Protein AF-0000000077934240 (afdb_homodimer)

Foldseek 3Di:
DAACPPHVVLVVLLVLLVVLVVLLVVLQVVLVVCVVVPNNVSSVVSNVVSVVSVVSNVVSVVCCLVNVFPDSQQRWHDVDPLRVLVSLLRNLCCLLPPNLCVVLVVCVVVPNNVSSVVSNVSSVVSVVSNVVSVVVSCVVVVD/DAACPPHVVLVVLLVLLVVLVVLLVVLQVVLVVCVVVPNNVSSVVSNVVSVVSVVSNVVSVVCCLVNVFPDSQQRWHDVDPLRVLVSLLRNLCCLLPPNLCVVLVVCVVVPNNVSSVVSNVSSVVSVVSNVVSVVVSCVVVVD

Solvent-accessible surface area (backbone atoms only — not comparable to full-atom values): 13784 Å² total; per-residue (Å²): 107,74,71,31,64,93,43,71,52,43,51,45,38,42,50,47,28,52,50,25,20,40,47,23,52,49,28,44,49,49,16,52,51,25,49,75,72,72,33,61,68,60,16,51,51,28,44,53,50,21,52,52,25,48,54,52,25,49,51,31,51,48,50,33,47,52,15,63,39,50,37,81,87,61,66,31,52,52,81,45,72,67,34,40,38,51,32,49,26,51,45,24,43,47,35,32,70,44,51,23,48,50,44,17,51,49,14,48,75,73,67,35,58,70,57,15,51,49,27,46,52,48,17,55,53,26,44,53,51,21,51,53,38,48,53,51,45,34,52,77,69,69,95,108,74,71,32,64,92,43,70,52,44,53,45,38,42,52,47,28,51,51,25,21,41,48,23,53,50,28,44,49,50,17,53,51,24,49,76,71,71,32,60,70,61,16,51,51,27,44,54,51,21,53,53,27,48,55,52,25,48,50,31,52,49,50,33,46,51,15,62,38,50,38,81,88,62,65,32,52,51,80,46,71,67,35,41,38,51,33,49,27,52,46,24,44,45,36,31,72,45,51,23,51,49,45,16,52,49,15,47,76,72,68,34,56,70,57,16,52,50,27,48,52,48,18,54,54,27,44,52,49,21,52,54,38,47,52,52,45,33,51,75,68,70,95

Nearest PDB structures (foldseek):
  7o91-assembly1_A  TM=9.903E-01  e=1.891E-16  Sulfurisphaera tokodaii str. 7
  1j30-assembly1_B  TM=9.989E-01  e=2.688E-16  Sulfurisphaera tokodaii str. 7
  7o91-assembly2_B  TM=9.906E-01  e=2.688E-16  Sulfurisphaera tokodaii str. 7
  4di0-assembly1_B  TM=9.728E-01  e=2.545E-11  Burkholderia pseudomallei 1710b
  7o91-assembly1_A  TM=9.903E-01  e=1.891E-16  Sulfurisphaera tokodaii str. 7

Structure (mmCIF, N/CA/C/O backbone):
data_AF-0000000077934240-model_v1
#
loop_
_entity.id
_entity.type
_entity.pdbx_description
1 polymer 'Ferritin-like diiron domain-containing protein'
#
loop_
_atom_site.group_PDB
_atom_site.id
_atom_site.type_symbol
_atom_site.label_atom_id
_atom_site.label_alt_id
_atom_site.label_comp_id
_atom_site.label_asym_id
_atom_site.label_entity_id
_atom_site.label_seq_id
_atom_site.pdbx_PDB_ins_code
_atom_site.Cartn_x
_atom_site.Cartn_y
_atom_site.Cartn_z
_atom_site.occupancy
_atom_site.B_iso_or_equiv
_atom_site.auth_seq_id
_atom_site.auth_comp_id
_atom_site.auth_asym_id
_atom_site.auth_atom_id
_atom_site.pdbx_PDB_model_num
ATOM 1 N N . MET A 1 1 ? -9.492 -21.016 -10.508 1 79.06 1 MET A N 1
ATOM 2 C CA . MET A 1 1 ? -10.492 -20.094 -11.023 1 79.06 1 MET A CA 1
ATOM 3 C C . MET A 1 1 ? -10.25 -19.797 -12.5 1 79.06 1 MET A C 1
ATOM 5 O O . MET A 1 1 ? -9.148 -20 -13.008 1 79.06 1 MET A O 1
ATOM 9 N N . LYS A 1 2 ? -11.383 -19.422 -13.172 1 90.88 2 LYS A N 1
ATOM 10 C CA . LYS A 1 2 ? -11.242 -18.969 -14.547 1 90.88 2 LYS A CA 1
ATOM 11 C C . LYS A 1 2 ? -10.266 -17.797 -14.641 1 90.88 2 LYS A C 1
ATOM 13 O O . LYS A 1 2 ? -10.234 -16.938 -13.758 1 90.88 2 LYS A O 1
ATOM 18 N N . SER A 1 3 ? -9.539 -17.812 -15.734 1 96.88 3 SER A N 1
ATOM 19 C CA . SER A 1 3 ? -8.57 -16.734 -15.93 1 96.88 3 SER A CA 1
ATOM 20 C C . SER A 1 3 ? -9.273 -15.391 -16.062 1 96.88 3 SER A C 1
ATOM 22 O O . SER A 1 3 ? -10.297 -15.273 -16.734 1 96.88 3 SER A O 1
ATOM 24 N N . MET A 1 4 ? -8.672 -14.344 -15.391 1 97.88 4 MET A N 1
ATOM 25 C CA . MET A 1 4 ? -9.258 -13.008 -15.492 1 97.88 4 MET A CA 1
ATOM 26 C C . MET A 1 4 ? -8.445 -12.125 -16.438 1 97.88 4 MET A C 1
ATOM 28 O O . MET A 1 4 ? -8.742 -10.945 -16.594 1 97.88 4 MET A O 1
ATOM 32 N N . LYS A 1 5 ? -7.473 -12.758 -17.047 1 97.38 5 LYS A N 1
ATOM 33 C CA . LYS A 1 5 ? -6.559 -11.984 -17.891 1 97.38 5 LYS A CA 1
ATOM 34 C C . LYS A 1 5 ? -7.324 -11.188 -18.938 1 97.38 5 LYS A C 1
ATOM 36 O O . LYS A 1 5 ? -8.172 -11.734 -19.656 1 97.38 5 LYS A O 1
ATOM 41 N N . GLY A 1 6 ? -7.031 -9.922 -18.922 1 97.69 6 GLY A N 1
ATOM 42 C CA . GLY A 1 6 ? -7.586 -9.062 -19.953 1 97.69 6 GLY A CA 1
ATOM 43 C C . GLY A 1 6 ? -8.953 -8.508 -19.609 1 97.69 6 GLY A C 1
ATOM 44 O O . GLY A 1 6 ? -9.5 -7.672 -20.328 1 97.69 6 GLY A O 1
ATOM 45 N N . THR A 1 7 ? -9.586 -8.867 -18.531 1 98.69 7 THR A N 1
ATOM 46 C CA . THR A 1 7 ? -10.922 -8.43 -18.141 1 98.69 7 THR A CA 1
ATOM 47 C C . THR A 1 7 ? -10.859 -7.148 -17.312 1 98.69 7 THR A C 1
ATOM 49 O O . THR A 1 7 ? -9.789 -6.75 -16.859 1 98.69 7 THR A O 1
ATOM 52 N N . GLN A 1 8 ? -12.023 -6.48 -17.172 1 98.81 8 GLN A N 1
ATOM 53 C CA . GLN A 1 8 ? -12.133 -5.352 -16.25 1 98.81 8 GLN A CA 1
ATOM 54 C C . GLN A 1 8 ? -12.031 -5.812 -14.805 1 98.81 8 GLN A C 1
ATOM 56 O O . GLN A 1 8 ? -11.492 -5.094 -13.953 1 98.81 8 GLN A O 1
ATOM 61 N N . THR A 1 9 ? -12.438 -7.02 -14.477 1 98.88 9 THR A N 1
ATOM 62 C CA . THR A 1 9 ? -12.344 -7.559 -13.125 1 98.88 9 THR A CA 1
ATOM 63 C C . THR A 1 9 ? -10.883 -7.676 -12.695 1 98.88 9 THR A C 1
ATOM 65 O O . THR A 1 9 ? -10.547 -7.395 -11.547 1 98.88 9 THR A O 1
ATOM 68 N N . GLU A 1 10 ? -10.047 -8.078 -13.594 1 98.88 10 GLU A N 1
ATOM 69 C CA . GLU A 1 10 ? -8.617 -8.125 -13.289 1 98.88 10 GLU A CA 1
ATOM 70 C C . GLU A 1 10 ? -8.094 -6.746 -12.883 1 98.88 10 GLU A C 1
ATOM 72 O O . GLU A 1 10 ? -7.387 -6.617 -11.883 1 98.88 10 GLU A O 1
ATOM 77 N N . LYS A 1 11 ? -8.484 -5.781 -13.672 1 98.88 11 LYS A N 1
ATOM 78 C CA . LYS A 1 11 ? -8.047 -4.418 -13.383 1 98.88 11 LYS A CA 1
ATOM 79 C C . LYS A 1 11 ? -8.594 -3.943 -12.039 1 98.88 11 LYS A C 1
ATOM 81 O O . LYS A 1 11 ? -7.906 -3.234 -11.297 1 98.88 11 LYS A O 1
ATOM 86 N N . ASN A 1 12 ? -9.828 -4.34 -11.758 1 98.94 12 ASN A N 1
ATOM 87 C CA . ASN A 1 12 ? -10.453 -3.957 -10.492 1 98.94 12 ASN A CA 1
ATOM 88 C C . ASN A 1 12 ? -9.711 -4.555 -9.297 1 98.94 12 ASN A C 1
ATOM 90 O O . ASN A 1 12 ? -9.562 -3.898 -8.266 1 98.94 12 ASN A O 1
ATOM 94 N N . PHE A 1 13 ? -9.234 -5.785 -9.422 1 98.94 13 PHE A N 1
ATOM 95 C CA . PHE A 1 13 ? -8.453 -6.391 -8.352 1 98.94 13 PHE A CA 1
ATOM 96 C C . PHE A 1 13 ? -7.145 -5.633 -8.141 1 98.94 13 PHE A C 1
ATOM 98 O O . PHE A 1 13 ? -6.723 -5.422 -7 1 98.94 13 PHE A O 1
ATOM 105 N N . LYS A 1 14 ? -6.523 -5.223 -9.203 1 98.88 14 LYS A N 1
ATOM 106 C CA . LYS A 1 14 ? -5.277 -4.469 -9.078 1 98.88 14 LYS A CA 1
ATOM 107 C C . LYS A 1 14 ? -5.516 -3.113 -8.422 1 98.88 14 LYS A C 1
ATOM 109 O O . LYS A 1 14 ? -4.762 -2.709 -7.535 1 98.88 14 LYS A O 1
ATOM 114 N N . GLU A 1 15 ? -6.57 -2.484 -8.836 1 98.88 15 GLU A N 1
ATOM 115 C CA . GLU A 1 15 ? -6.922 -1.206 -8.219 1 98.88 15 GLU A CA 1
ATOM 116 C C . GLU A 1 15 ? -7.262 -1.375 -6.742 1 98.88 15 GLU A C 1
ATOM 118 O O . GLU A 1 15 ? -6.867 -0.555 -5.914 1 98.88 15 GLU A O 1
ATOM 123 N N . GLY A 1 16 ? -7.984 -2.412 -6.461 1 98.94 16 GLY A N 1
ATOM 124 C CA . GLY A 1 16 ? -8.289 -2.713 -5.07 1 98.94 16 GLY A CA 1
ATOM 125 C C . GLY A 1 16 ? -7.055 -2.963 -4.227 1 98.94 16 GLY A C 1
ATOM 126 O O . GLY A 1 16 ? -6.965 -2.494 -3.092 1 98.94 16 GLY A O 1
ATOM 127 N N . PHE A 1 17 ? -6.129 -3.707 -4.777 1 98.94 17 PHE A N 1
ATOM 128 C CA . PHE A 1 17 ? -4.887 -3.986 -4.066 1 98.94 17 PHE A CA 1
ATOM 129 C C . PHE A 1 17 ? -4.129 -2.697 -3.775 1 98.94 17 PHE A C 1
ATOM 131 O O . PHE A 1 17 ? -3.639 -2.498 -2.662 1 98.94 17 PHE A O 1
ATOM 138 N N . ILE A 1 18 ? -4.047 -1.788 -4.766 1 98.88 18 ILE A N 1
ATOM 139 C CA . ILE A 1 18 ? -3.383 -0.501 -4.586 1 98.88 18 ILE A CA 1
ATOM 140 C C . ILE A 1 18 ? -4.066 0.28 -3.465 1 98.88 18 ILE A C 1
ATOM 142 O O . ILE A 1 18 ? -3.402 0.772 -2.551 1 98.88 18 ILE A O 1
ATOM 146 N N . GLY A 1 19 ? -5.34 0.311 -3.516 1 98.81 19 GLY A N 1
ATOM 147 C CA . GLY A 1 19 ? -6.098 1.038 -2.512 1 98.81 19 GLY A CA 1
ATOM 148 C C . GLY A 1 19 ? -5.918 0.483 -1.11 1 98.81 19 GLY A C 1
ATOM 149 O O . GLY A 1 19 ? -5.664 1.234 -0.167 1 98.81 19 GLY A O 1
ATOM 150 N N . GLU A 1 20 ? -6.016 -0.861 -1.015 1 98.94 20 GLU A N 1
ATOM 151 C CA . GLU A 1 20 ? -5.906 -1.478 0.304 1 98.94 20 GLU A CA 1
ATOM 152 C C . GLU A 1 20 ? -4.488 -1.354 0.853 1 98.94 20 GLU A C 1
ATOM 154 O O . GLU A 1 20 ? -4.293 -1.227 2.064 1 98.94 20 GLU A O 1
ATOM 159 N N . SER A 1 21 ? -3.488 -1.388 -0.012 1 98.94 21 SER A N 1
ATOM 160 C CA . SER A 1 21 ? -2.105 -1.175 0.408 1 98.94 21 SER A CA 1
ATOM 161 C C . SER A 1 21 ? -1.912 0.224 0.981 1 98.94 21 SER A C 1
ATOM 163 O O . SER A 1 21 ? -1.298 0.389 2.037 1 98.94 21 SER A O 1
ATOM 165 N N . MET A 1 22 ? -2.475 1.218 0.273 1 98.88 22 MET A N 1
ATOM 166 C CA . MET A 1 22 ? -2.387 2.588 0.771 1 98.88 22 MET A CA 1
ATOM 167 C C . MET A 1 22 ? -3.125 2.732 2.098 1 98.88 22 MET A C 1
ATOM 169 O O . MET A 1 22 ? -2.629 3.383 3.02 1 98.88 22 MET A O 1
ATOM 173 N N . ALA A 1 23 ? -4.289 2.086 2.17 1 98.94 23 ALA A N 1
ATOM 174 C CA . ALA A 1 23 ? -5.086 2.211 3.387 1 98.94 23 ALA A CA 1
ATOM 175 C C . ALA A 1 23 ? -4.32 1.689 4.602 1 98.94 23 ALA A C 1
ATOM 177 O O . ALA A 1 23 ? -4.312 2.324 5.656 1 98.94 23 ALA A O 1
ATOM 178 N N . ASN A 1 24 ? -3.719 0.589 4.461 1 98.94 24 ASN A N 1
ATOM 179 C CA . ASN A 1 24 ? -2.953 0.029 5.57 1 98.94 24 ASN A CA 1
ATOM 180 C C . ASN A 1 24 ? -1.849 0.978 6.023 1 98.94 24 ASN A C 1
ATOM 182 O O . ASN A 1 24 ? -1.712 1.25 7.219 1 98.94 24 ASN A O 1
ATOM 186 N N . ARG A 1 25 ? -1.07 1.473 5.082 1 98.88 25 ARG A N 1
ATOM 187 C CA . ARG A 1 25 ? 0.055 2.33 5.438 1 98.88 25 ARG A CA 1
ATOM 188 C C . ARG A 1 25 ? -0.429 3.654 6.023 1 98.88 25 ARG A C 1
ATOM 190 O O . ARG A 1 25 ? 0.149 4.164 6.984 1 98.88 25 ARG A O 1
ATOM 197 N N . ARG A 1 26 ? -1.499 4.223 5.449 1 98.94 26 ARG A N 1
ATOM 198 C CA . ARG A 1 26 ? -2.059 5.477 5.941 1 98.94 26 ARG A CA 1
ATOM 199 C C . ARG A 1 26 ? -2.529 5.336 7.387 1 98.94 26 ARG A C 1
ATOM 201 O O . ARG A 1 26 ? -2.182 6.156 8.242 1 98.94 26 ARG A O 1
ATOM 208 N N . TYR A 1 27 ? -3.262 4.293 7.629 1 98.94 27 TYR A N 1
ATOM 209 C CA . TYR A 1 27 ? -3.865 4.141 8.945 1 98.94 27 TYR A CA 1
ATOM 210 C C . TYR A 1 27 ? -2.799 3.893 10.008 1 98.94 27 TYR A C 1
ATOM 212 O O . TYR A 1 27 ? -2.922 4.363 11.141 1 98.94 27 TYR A O 1
ATOM 220 N N . LEU A 1 28 ? -1.772 3.209 9.656 1 98.94 28 LEU A N 1
ATOM 221 C CA . LEU A 1 28 ? -0.696 3.006 10.617 1 98.94 28 LEU A CA 1
ATOM 222 C C . LEU A 1 28 ? 0.071 4.301 10.859 1 98.94 28 LEU A C 1
ATOM 224 O O . LEU A 1 28 ? 0.51 4.57 11.977 1 98.94 28 LEU A O 1
ATOM 228 N N . TYR A 1 29 ? 0.253 5.07 9.844 1 98.94 29 TYR A N 1
ATOM 229 C CA . TYR A 1 29 ? 0.869 6.383 10.008 1 98.94 29 TYR A CA 1
ATOM 230 C C . TYR A 1 29 ? 0.007 7.281 10.891 1 98.94 29 TYR A C 1
ATOM 232 O O . TYR A 1 29 ? 0.519 7.965 11.781 1 98.94 29 TYR A O 1
ATOM 240 N N . PHE A 1 30 ? -1.305 7.277 10.609 1 98.94 30 PHE A N 1
ATOM 241 C CA . PHE A 1 30 ? -2.236 8.055 11.422 1 98.94 30 PHE A CA 1
ATOM 242 C C . PHE A 1 30 ? -2.197 7.598 12.875 1 98.94 30 PHE A C 1
ATOM 244 O O . PHE A 1 30 ? -2.277 8.422 13.797 1 98.94 30 PHE A O 1
ATOM 251 N N . ALA A 1 31 ? -2.125 6.309 13.07 1 98.94 31 ALA A N 1
ATOM 252 C CA . ALA A 1 31 ? -2.051 5.758 14.422 1 98.94 31 ALA A CA 1
ATOM 253 C C . ALA A 1 31 ? -0.808 6.258 15.156 1 98.94 31 ALA A C 1
ATOM 255 O O . ALA A 1 31 ? -0.873 6.617 16.328 1 98.94 31 ALA A O 1
ATOM 256 N N . LYS A 1 32 ? 0.301 6.258 14.453 1 98.81 32 LYS A N 1
ATOM 257 C CA . LYS A 1 32 ? 1.542 6.77 15.031 1 98.81 32 LYS A CA 1
ATOM 258 C C . LYS A 1 32 ? 1.39 8.227 15.461 1 98.81 32 LYS A C 1
ATOM 260 O O . LYS A 1 32 ? 1.822 8.602 16.547 1 98.81 32 LYS A O 1
ATOM 265 N N . ARG A 1 33 ? 0.795 9.008 14.609 1 98.69 33 ARG A N 1
ATOM 266 C CA . ARG A 1 33 ? 0.553 10.406 14.93 1 98.69 33 ARG A CA 1
ATOM 267 C C . ARG A 1 33 ? -0.381 10.539 16.125 1 98.69 33 ARG A C 1
ATOM 269 O O . ARG A 1 33 ? -0.164 11.391 17 1 98.69 33 ARG A O 1
ATOM 276 N N . ALA A 1 34 ? -1.386 9.773 16.125 1 98.88 34 ALA A N 1
ATOM 277 C CA . ALA A 1 34 ? -2.348 9.797 17.219 1 98.88 34 ALA A CA 1
ATOM 278 C C . ALA A 1 34 ? -1.673 9.469 18.547 1 98.88 34 ALA A C 1
ATOM 280 O O . ALA A 1 34 ? -1.945 10.102 19.562 1 98.88 34 ALA A O 1
ATOM 281 N N . ASP A 1 35 ? -0.818 8.477 18.516 1 98.81 35 ASP A N 1
ATOM 282 C CA . ASP A 1 35 ? -0.049 8.156 19.703 1 98.81 35 ASP A CA 1
ATOM 283 C C . ASP A 1 35 ? 0.777 9.359 20.172 1 98.81 35 ASP A C 1
ATOM 285 O O . ASP A 1 35 ? 0.783 9.703 21.344 1 98.81 35 ASP A O 1
ATOM 289 N N . GLU A 1 36 ? 1.421 9.977 19.266 1 98.5 36 GLU A N 1
ATOM 290 C CA . GLU A 1 36 ? 2.316 11.094 19.562 1 98.5 36 GLU A CA 1
ATOM 291 C C . GLU A 1 36 ? 1.548 12.289 20.125 1 98.5 36 GLU A C 1
ATOM 293 O O . GLU A 1 36 ? 2.078 13.047 20.938 1 98.5 36 GLU A O 1
ATOM 298 N N . GLU A 1 37 ? 0.326 12.414 19.719 1 98.06 37 GLU A N 1
ATOM 299 C CA . GLU A 1 37 ? -0.451 13.586 20.109 1 98.06 37 GLU A CA 1
ATOM 300 C C . GLU A 1 37 ? -1.376 13.266 21.281 1 98.06 37 GLU A C 1
ATOM 302 O O . GLU A 1 37 ? -2.158 14.117 21.703 1 98.06 37 GLU A O 1
ATOM 307 N N . GLY A 1 38 ? -1.382 12.078 21.797 1 98 38 GLY A N 1
ATOM 308 C CA . GLY A 1 38 ? -2.078 11.75 23.031 1 98 38 GLY A CA 1
ATOM 309 C C . GLY A 1 38 ? -3.5 11.273 22.797 1 98 38 GLY A C 1
ATOM 310 O O . GLY A 1 38 ? -4.398 11.586 23.578 1 98 38 GLY A O 1
ATOM 311 N N . TYR A 1 39 ? -3.709 10.531 21.719 1 98.25 39 TYR A N 1
ATOM 312 C CA . TYR A 1 39 ? -5.004 9.938 21.406 1 98.25 39 TYR A CA 1
ATOM 313 C C . TYR A 1 39 ? -4.902 8.422 21.312 1 98.25 39 TYR A C 1
ATOM 315 O O . TYR A 1 39 ? -5.105 7.844 20.25 1 98.25 39 TYR A O 1
ATOM 323 N N . PRO A 1 40 ? -4.777 7.715 22.406 1 98.44 40 PRO A N 1
ATOM 324 C CA . PRO A 1 40 ? -4.52 6.273 22.344 1 98.44 40 PRO A CA 1
ATOM 325 C C . PRO A 1 40 ? -5.715 5.48 21.828 1 98.44 40 PRO A C 1
ATOM 327 O O . PRO A 1 40 ? -5.539 4.449 21.172 1 98.44 40 PRO A O 1
ATOM 330 N N . GLU A 1 41 ? -6.906 5.938 22.062 1 98.62 41 GLU A N 1
ATOM 331 C CA . GLU A 1 41 ? -8.078 5.234 21.562 1 98.62 41 GLU A CA 1
ATOM 332 C C . GLU A 1 41 ? -8.172 5.344 20.047 1 98.62 41 GLU A C 1
ATOM 334 O O . GLU A 1 41 ? -8.484 4.363 19.359 1 98.62 41 GLU A O 1
ATOM 339 N N . VAL A 1 42 ? -7.863 6.512 19.531 1 98.88 42 VAL A N 1
ATOM 340 C CA . VAL A 1 42 ? -7.836 6.723 18.094 1 98.88 42 VAL A CA 1
ATOM 341 C C . VAL A 1 42 ? -6.777 5.824 17.453 1 98.88 42 VAL A C 1
ATOM 343 O O . VAL A 1 42 ? -7.043 5.145 16.469 1 98.88 42 VAL A O 1
ATOM 346 N N . ALA A 1 43 ? -5.609 5.777 18.062 1 98.94 43 ALA A N 1
ATOM 347 C CA . ALA A 1 43 ? -4.504 4.973 17.562 1 98.94 43 ALA A CA 1
ATOM 348 C C . ALA A 1 43 ? -4.875 3.494 17.516 1 98.94 43 ALA A C 1
ATOM 350 O O . ALA A 1 43 ? -4.59 2.807 16.531 1 98.94 43 ALA A O 1
ATOM 351 N N . GLY A 1 44 ? -5.48 3.035 18.578 1 98.88 44 GLY A N 1
ATOM 352 C CA . GLY A 1 44 ? -5.887 1.641 18.641 1 98.88 44 GLY A CA 1
ATOM 353 C C . GLY A 1 44 ? -6.859 1.253 17.547 1 98.88 44 GLY A C 1
ATOM 354 O O . GLY A 1 44 ? -6.723 0.19 16.938 1 98.88 44 GLY A O 1
ATOM 355 N N . LEU A 1 45 ? -7.84 2.117 17.297 1 98.94 45 LEU A N 1
ATOM 356 C CA . LEU A 1 45 ? -8.812 1.853 16.25 1 98.94 45 LEU A CA 1
ATOM 357 C C . LEU A 1 45 ? -8.141 1.817 14.875 1 98.94 45 LEU A C 1
ATOM 359 O O . LEU A 1 45 ? -8.406 0.921 14.07 1 98.94 45 LEU A O 1
ATOM 363 N N . LEU A 1 46 ? -7.281 2.787 14.641 1 98.94 46 LEU A N 1
ATOM 364 C CA . LEU A 1 46 ? -6.574 2.863 13.367 1 98.94 46 LEU A CA 1
ATOM 365 C C . LEU A 1 46 ? -5.719 1.621 13.141 1 98.94 46 LEU A C 1
ATOM 367 O O . LEU A 1 46 ? -5.672 1.083 12.039 1 98.94 46 LEU A O 1
ATOM 371 N N . ARG A 1 47 ? -5.059 1.14 14.188 1 98.88 47 ARG A N 1
ATOM 372 C CA . ARG A 1 47 ? -4.254 -0.071 14.062 1 98.88 47 ARG A CA 1
ATOM 373 C C . ARG A 1 47 ? -5.133 -1.285 13.781 1 98.88 47 ARG A C 1
ATOM 375 O O . ARG A 1 47 ? -4.785 -2.125 12.945 1 98.88 47 ARG A O 1
ATOM 382 N N . SER A 1 48 ? -6.23 -1.356 14.461 1 98.88 48 SER A N 1
ATOM 383 C CA . SER A 1 48 ? -7.133 -2.484 14.266 1 98.88 48 SER A CA 1
ATOM 384 C C . SER A 1 48 ? -7.656 -2.529 12.828 1 98.88 48 SER A C 1
ATOM 386 O O . SER A 1 48 ? -7.629 -3.58 12.188 1 98.88 48 SER A O 1
ATOM 388 N N . ILE A 1 49 ? -8.047 -1.441 12.336 1 98.88 49 ILE A N 1
ATOM 389 C CA . ILE A 1 49 ? -8.602 -1.398 10.992 1 98.88 49 ILE A CA 1
ATOM 390 C C . ILE A 1 49 ? -7.492 -1.627 9.969 1 98.88 49 ILE A C 1
ATOM 392 O O . ILE A 1 49 ? -7.707 -2.271 8.938 1 98.88 49 ILE A O 1
ATOM 396 N N . SER A 1 50 ? -6.262 -1.162 10.266 1 98.88 50 SER A N 1
ATOM 397 C CA . SER A 1 50 ? -5.141 -1.414 9.367 1 98.88 50 SER A CA 1
ATOM 398 C C . SER A 1 50 ? -4.895 -2.91 9.188 1 98.88 50 SER A C 1
ATOM 400 O O . SER A 1 50 ? -4.496 -3.357 8.109 1 98.88 50 SER A O 1
ATOM 402 N N . GLU A 1 51 ? -5.113 -3.717 10.211 1 98.5 51 GLU A N 1
ATOM 403 C CA . GLU A 1 51 ? -5 -5.168 10.094 1 98.5 51 GLU A CA 1
ATOM 404 C C . GLU A 1 51 ? -6.051 -5.727 9.141 1 98.5 51 GLU A C 1
ATOM 406 O O . GLU A 1 51 ? -5.77 -6.652 8.375 1 98.5 51 GLU A O 1
ATOM 411 N N . GLY A 1 52 ? -7.223 -5.18 9.305 1 98.5 52 GLY A N 1
ATOM 412 C CA . GLY A 1 52 ? -8.25 -5.559 8.344 1 98.5 52 GLY A CA 1
ATOM 413 C C . GLY A 1 52 ? -7.859 -5.27 6.906 1 98.5 52 GLY A C 1
ATOM 414 O O . GLY A 1 52 ? -8.086 -6.094 6.02 1 98.5 52 GLY A O 1
ATOM 415 N N . GLU A 1 53 ? -7.199 -4.098 6.66 1 98.88 53 GLU A N 1
ATOM 416 C CA . GLU A 1 53 ? -6.797 -3.734 5.309 1 98.88 53 GLU A CA 1
ATOM 417 C C . GLU A 1 53 ? -5.707 -4.668 4.785 1 98.88 53 GLU A C 1
ATOM 419 O O . GLU A 1 53 ? -5.621 -4.918 3.58 1 98.88 53 GLU A O 1
ATOM 424 N N . THR A 1 54 ? -4.895 -5.219 5.68 1 98.75 54 THR A N 1
ATOM 425 C CA . THR A 1 54 ? -3.916 -6.227 5.293 1 98.75 54 THR A CA 1
ATOM 426 C C . THR A 1 54 ? -4.609 -7.461 4.715 1 98.75 54 THR A C 1
ATOM 428 O O . THR A 1 54 ? -4.238 -7.945 3.646 1 98.75 54 THR A O 1
ATOM 431 N N . ALA A 1 55 ? -5.605 -7.922 5.41 1 98.75 55 ALA A N 1
ATOM 432 C CA . ALA A 1 55 ? -6.348 -9.094 4.949 1 98.75 55 ALA A CA 1
ATOM 433 C C . ALA A 1 55 ? -7.008 -8.828 3.602 1 98.75 55 ALA A C 1
ATOM 435 O O . ALA A 1 55 ? -7.051 -9.711 2.738 1 98.75 55 ALA A O 1
ATOM 436 N N . HIS A 1 56 ? -7.527 -7.613 3.424 1 98.94 56 HIS A N 1
ATOM 437 C CA . HIS A 1 56 ? -8.125 -7.238 2.148 1 98.94 56 HIS A CA 1
ATOM 438 C C . HIS A 1 56 ? -7.098 -7.273 1.023 1 98.94 56 HIS A C 1
ATOM 440 O O . HIS A 1 56 ? -7.355 -7.84 -0.04 1 98.94 56 HIS A O 1
ATOM 446 N N . ALA A 1 57 ? -5.957 -6.695 1.271 1 98.94 57 ALA A N 1
ATOM 447 C CA . ALA A 1 57 ? -4.898 -6.652 0.265 1 98.94 57 ALA A CA 1
ATOM 448 C C . ALA A 1 57 ? -4.43 -8.062 -0.096 1 98.94 57 ALA A C 1
ATOM 450 O O . ALA A 1 57 ? -4.23 -8.367 -1.272 1 98.94 57 ALA A O 1
ATOM 451 N N . PHE A 1 58 ? -4.301 -8.906 0.892 1 98.94 58 PHE A N 1
ATOM 452 C CA . PHE A 1 58 ? -3.854 -10.273 0.653 1 98.94 58 PHE A CA 1
ATOM 453 C C . PHE A 1 58 ? -4.902 -11.062 -0.127 1 98.94 58 PHE A C 1
ATOM 455 O O . PHE A 1 58 ? -4.562 -11.859 -1 1 98.94 58 PHE A O 1
ATOM 462 N N . GLY A 1 59 ? -6.172 -10.812 0.232 1 98.88 59 GLY A N 1
ATOM 463 C CA . GLY A 1 59 ? -7.227 -11.438 -0.55 1 98.88 59 GLY A CA 1
ATOM 464 C C . GLY A 1 59 ? -7.191 -11.055 -2.018 1 98.88 59 GLY A C 1
ATOM 465 O O . GLY A 1 59 ? -7.375 -11.906 -2.893 1 98.88 59 GLY A O 1
ATOM 466 N N . HIS A 1 60 ? -6.957 -9.766 -2.281 1 98.94 60 HIS A N 1
ATOM 467 C CA . HIS A 1 60 ? -6.828 -9.32 -3.664 1 98.94 60 HIS A CA 1
ATOM 468 C C . HIS A 1 60 ? -5.676 -10.031 -4.371 1 98.94 60 HIS A C 1
ATOM 470 O O . HIS A 1 60 ? -5.82 -10.477 -5.512 1 98.94 60 HIS A O 1
ATOM 476 N N . LEU A 1 61 ? -4.516 -10.18 -3.705 1 98.81 61 LEU A N 1
ATOM 477 C CA . LEU A 1 61 ? -3.363 -10.844 -4.309 1 98.81 61 LEU A CA 1
ATOM 478 C C . LEU A 1 61 ? -3.646 -12.328 -4.535 1 98.81 61 LEU A C 1
ATOM 480 O O . LEU A 1 61 ? -3.164 -12.914 -5.504 1 98.81 61 LEU A O 1
ATOM 484 N N . ASP A 1 62 ? -4.488 -12.93 -3.672 1 98.56 62 ASP A N 1
ATOM 485 C CA . ASP A 1 62 ? -4.891 -14.32 -3.881 1 98.56 62 ASP A CA 1
ATOM 486 C C . ASP A 1 62 ? -5.695 -14.469 -5.172 1 98.56 62 ASP A C 1
ATOM 488 O O . ASP A 1 62 ? -5.445 -15.383 -5.965 1 98.56 62 ASP A O 1
ATOM 492 N N . PHE A 1 63 ? -6.609 -13.57 -5.348 1 98.69 63 PHE A N 1
ATOM 493 C CA . PHE A 1 63 ? -7.418 -13.633 -6.559 1 98.69 63 PHE A CA 1
ATOM 494 C C . PHE A 1 63 ? -6.566 -13.367 -7.793 1 98.69 63 PHE A C 1
ATOM 496 O O . PHE A 1 63 ? -6.754 -14.008 -8.828 1 98.69 63 PHE A O 1
ATOM 503 N N . ILE A 1 64 ? -5.672 -12.445 -7.688 1 98.5 64 ILE A N 1
ATOM 504 C CA . ILE A 1 64 ? -4.781 -12.109 -8.789 1 98.5 64 ILE A CA 1
ATOM 505 C C . ILE A 1 64 ? -3.938 -13.32 -9.172 1 98.5 64 ILE A C 1
ATOM 507 O O . ILE A 1 64 ? -3.836 -13.672 -10.352 1 98.5 64 ILE A O 1
ATOM 511 N N . ARG A 1 65 ? -3.396 -13.938 -8.188 1 97.38 65 ARG A N 1
ATOM 512 C CA . ARG A 1 65 ? -2.561 -15.109 -8.406 1 97.38 65 ARG A CA 1
ATOM 513 C C . ARG A 1 65 ? -3.377 -16.266 -8.984 1 97.38 65 ARG A C 1
ATOM 515 O O . ARG A 1 65 ? -2.967 -16.891 -9.953 1 97.38 65 ARG A O 1
ATOM 522 N N . GLN A 1 66 ? -4.539 -16.469 -8.453 1 96.88 66 GLN A N 1
ATOM 523 C CA . GLN A 1 66 ? -5.383 -17.594 -8.867 1 96.88 66 GLN A CA 1
ATOM 524 C C . GLN A 1 66 ? -6.023 -17.328 -10.227 1 96.88 66 GLN A C 1
ATOM 526 O O . GLN A 1 66 ? -6.32 -18.266 -10.969 1 96.88 66 GLN A O 1
ATOM 531 N N . GLY A 1 67 ? -6.168 -16.109 -10.57 1 97.44 67 GLY A N 1
ATOM 532 C CA . GLY A 1 67 ? -6.844 -15.719 -11.797 1 97.44 67 GLY A CA 1
ATOM 533 C C . GLY A 1 67 ? -5.895 -15.523 -12.969 1 97.44 67 GLY A C 1
ATOM 534 O O . GLY A 1 67 ? -6.25 -14.898 -13.969 1 97.44 67 GLY A O 1
ATOM 535 N N . ASP A 1 68 ? -4.652 -15.984 -12.805 1 96.5 68 ASP A N 1
ATOM 536 C CA . ASP A 1 68 ? -3.641 -15.961 -13.852 1 96.5 68 ASP A CA 1
ATOM 537 C C . ASP A 1 68 ? -3.277 -14.523 -14.227 1 96.5 68 ASP A C 1
ATOM 539 O O . ASP A 1 68 ? -3.084 -14.211 -15.406 1 96.5 68 ASP A O 1
ATOM 543 N N . SER A 1 69 ? -3.387 -13.688 -13.297 1 97.88 69 SER A N 1
ATOM 544 C CA . SER A 1 69 ? -2.969 -12.305 -13.492 1 97.88 69 SER A CA 1
ATOM 545 C C . SER A 1 69 ? -1.52 -12.094 -13.062 1 97.88 69 SER A C 1
ATOM 547 O O . SER A 1 69 ? -0.789 -13.062 -12.844 1 97.88 69 SER A O 1
ATOM 549 N N . VAL A 1 70 ? -1.107 -10.781 -13.094 1 98.62 70 VAL A N 1
ATOM 550 C CA . VAL A 1 70 ? 0.288 -10.453 -12.82 1 98.62 70 VAL A CA 1
ATOM 551 C C . VAL A 1 70 ? 0.369 -9.445 -11.68 1 98.62 70 VAL A C 1
ATOM 553 O O . VAL A 1 70 ? -0.637 -8.836 -11.305 1 98.62 70 VAL A O 1
ATOM 556 N N . ASP A 1 71 ? 1.552 -9.383 -11.125 1 98.75 71 ASP A N 1
ATOM 557 C CA . ASP A 1 71 ? 1.847 -8.453 -10.039 1 98.75 71 ASP A CA 1
ATOM 558 C C . ASP A 1 71 ? 1.431 -7.027 -10.406 1 98.75 71 ASP A C 1
ATOM 560 O O . ASP A 1 71 ? 1.894 -6.48 -11.406 1 98.75 71 ASP A O 1
ATOM 564 N N . PRO A 1 72 ? 0.625 -6.398 -9.539 1 98.62 72 PRO A N 1
ATOM 565 C CA . PRO A 1 72 ? 0.133 -5.059 -9.859 1 98.62 72 PRO A CA 1
ATOM 566 C C . PRO A 1 72 ? 1.248 -4.016 -9.906 1 98.62 72 PRO A C 1
ATOM 568 O O . PRO A 1 72 ? 1.095 -2.973 -10.547 1 98.62 72 PRO A O 1
ATOM 571 N N . ALA A 1 73 ? 2.354 -4.285 -9.305 1 98.56 73 ALA A N 1
ATOM 572 C CA . ALA A 1 73 ? 3.436 -3.307 -9.219 1 98.56 73 ALA A CA 1
ATOM 573 C C . ALA A 1 73 ? 4.402 -3.455 -10.391 1 98.56 73 ALA A C 1
ATOM 575 O O . ALA A 1 73 ? 5 -2.475 -10.836 1 98.56 73 ALA A O 1
ATOM 576 N N . THR A 1 74 ? 4.543 -4.719 -10.922 1 98.75 74 THR A N 1
ATOM 577 C CA . THR A 1 74 ? 5.68 -4.93 -11.812 1 98.75 74 THR A CA 1
ATOM 578 C C . THR A 1 74 ? 5.234 -5.574 -13.117 1 98.75 74 THR A C 1
ATOM 580 O O . THR A 1 74 ? 5.992 -5.613 -14.094 1 98.75 74 THR A O 1
ATOM 583 N N . GLY A 1 75 ? 4.031 -6.141 -13.102 1 98.56 75 GLY A N 1
ATOM 584 C CA . GLY A 1 75 ? 3.561 -6.848 -14.281 1 98.56 75 GLY A CA 1
ATOM 585 C C . GLY A 1 75 ? 4.176 -8.227 -14.445 1 98.56 75 GLY A C 1
ATOM 586 O O . GLY A 1 75 ? 3.967 -8.891 -15.461 1 98.56 75 GLY A O 1
ATOM 587 N N . LYS A 1 76 ? 4.891 -8.68 -13.453 1 98.69 76 LYS A N 1
ATOM 588 C CA . LYS A 1 76 ? 5.516 -10 -13.484 1 98.69 76 LYS A CA 1
ATOM 589 C C . LYS A 1 76 ? 4.602 -11.055 -12.867 1 98.69 76 LYS A C 1
ATOM 591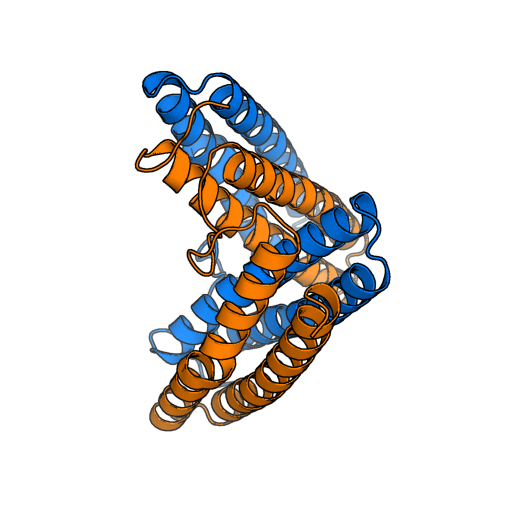 O O . LYS A 1 76 ? 3.771 -10.734 -12.016 1 98.69 76 LYS A O 1
ATOM 596 N N . PRO A 1 77 ? 4.777 -12.328 -13.281 1 98.38 77 PRO A N 1
ATOM 597 C CA . PRO A 1 77 ? 4.004 -13.383 -12.617 1 98.38 77 PRO A CA 1
ATOM 598 C C . PRO A 1 77 ? 4.41 -13.586 -11.164 1 98.38 77 PRO A C 1
ATOM 600 O O . PRO A 1 77 ? 5.547 -13.281 -10.789 1 98.38 77 PRO A O 1
ATOM 603 N N . ILE A 1 78 ? 3.453 -14.148 -10.336 1 98.62 78 ILE A N 1
ATOM 604 C CA . ILE A 1 78 ? 3.742 -14.359 -8.922 1 98.62 78 ILE A CA 1
ATOM 605 C C . ILE A 1 78 ? 3.133 -15.68 -8.453 1 98.62 78 ILE A C 1
ATOM 607 O O . ILE A 1 78 ? 2.615 -15.773 -7.34 1 98.62 78 ILE A O 1
ATOM 611 N N . LYS A 1 79 ? 3.197 -16.656 -9.25 1 97.75 79 LYS A N 1
ATOM 612 C CA . LYS A 1 79 ? 2.598 -17.953 -8.945 1 97.75 79 LYS A CA 1
ATOM 613 C C . LYS A 1 79 ? 3.51 -18.781 -8.039 1 97.75 79 LYS A C 1
ATOM 615 O O . LYS A 1 79 ? 3.031 -19.578 -7.223 1 97.75 79 LYS A O 1
ATOM 620 N N . THR A 1 80 ? 4.793 -18.703 -8.242 1 98.12 80 THR A N 1
ATOM 621 C CA . THR A 1 80 ? 5.773 -19.469 -7.469 1 98.12 80 THR A CA 1
ATOM 622 C C . THR A 1 80 ? 6.66 -18.531 -6.656 1 98.12 80 THR A C 1
ATOM 624 O O . THR A 1 80 ? 6.688 -17.328 -6.902 1 98.12 80 THR A O 1
ATOM 627 N N . ILE A 1 81 ? 7.363 -19.109 -5.734 1 98.56 81 ILE A N 1
ATOM 628 C CA . ILE A 1 81 ? 8.289 -18.328 -4.926 1 98.56 81 ILE A CA 1
ATOM 629 C C . ILE A 1 81 ? 9.344 -17.688 -5.824 1 98.56 81 ILE A C 1
ATOM 631 O O . ILE A 1 81 ? 9.727 -16.531 -5.625 1 98.56 81 ILE A O 1
ATOM 635 N N . GLU A 1 82 ? 9.82 -18.422 -6.816 1 98.69 82 GLU A N 1
ATOM 636 C CA . GLU A 1 82 ? 10.797 -17.891 -7.762 1 98.69 82 GLU A CA 1
ATOM 637 C C . GLU A 1 82 ? 10.25 -16.688 -8.508 1 98.69 82 GLU A C 1
ATOM 639 O O . GLU A 1 82 ? 10.938 -15.664 -8.641 1 98.69 82 GLU A O 1
ATOM 644 N N . GLU A 1 83 ? 9.062 -16.812 -8.984 1 98.81 83 GLU A N 1
ATOM 645 C CA . GLU A 1 83 ? 8.43 -15.711 -9.703 1 98.81 83 GLU A CA 1
ATOM 646 C C . GLU A 1 83 ? 8.227 -14.5 -8.789 1 98.81 83 GLU A C 1
ATOM 648 O O . GLU A 1 83 ? 8.391 -13.352 -9.227 1 98.81 83 GLU A O 1
ATOM 653 N N . MET A 1 84 ? 7.836 -14.742 -7.547 1 98.88 84 MET A N 1
ATOM 654 C CA . MET A 1 84 ? 7.664 -13.672 -6.574 1 98.88 84 MET A CA 1
ATOM 655 C C . MET A 1 84 ? 8.977 -12.93 -6.34 1 98.88 84 MET A C 1
ATOM 657 O O . MET A 1 84 ? 9 -11.695 -6.312 1 98.88 84 MET A O 1
ATOM 661 N N . LEU A 1 85 ? 10.047 -13.664 -6.254 1 98.94 85 LEU A N 1
ATOM 662 C CA . LEU A 1 85 ? 11.352 -13.055 -6.055 1 98.94 85 LEU A CA 1
ATOM 663 C C . LEU A 1 85 ? 11.805 -12.312 -7.309 1 98.94 85 LEU A C 1
ATOM 665 O O . LEU A 1 85 ? 12.43 -11.25 -7.219 1 98.94 85 LEU A O 1
ATOM 669 N N . GLU A 1 86 ? 11.5 -12.859 -8.461 1 98.94 86 GLU A N 1
ATOM 670 C CA . GLU A 1 86 ? 11.805 -12.156 -9.703 1 98.94 86 GLU A CA 1
ATOM 671 C C . GLU A 1 86 ? 11.055 -10.828 -9.773 1 98.94 86 GLU A C 1
ATOM 673 O O . GLU A 1 86 ? 11.609 -9.82 -10.219 1 98.94 86 GLU A O 1
ATOM 678 N N . SER A 1 87 ? 9.852 -10.867 -9.367 1 98.94 87 SER A N 1
ATOM 679 C CA . SER A 1 87 ? 9.055 -9.648 -9.328 1 98.94 87 SER A CA 1
ATOM 680 C C . SER A 1 87 ? 9.648 -8.625 -8.359 1 98.94 87 SER A C 1
ATOM 682 O O . SER A 1 87 ? 9.719 -7.438 -8.672 1 98.94 87 SER A O 1
ATOM 684 N N . ALA A 1 88 ? 10.047 -9.109 -7.199 1 98.94 88 ALA A N 1
ATOM 685 C CA . ALA A 1 88 ? 10.656 -8.227 -6.207 1 98.94 88 ALA A CA 1
ATOM 686 C C . ALA A 1 88 ? 11.938 -7.59 -6.75 1 98.94 88 ALA A C 1
ATOM 688 O O . ALA A 1 88 ? 12.156 -6.387 -6.59 1 98.94 88 ALA A O 1
ATOM 689 N N . VAL A 1 89 ? 12.766 -8.391 -7.398 1 98.94 89 VAL A N 1
ATOM 690 C CA . VAL A 1 89 ? 14 -7.887 -7.996 1 98.94 89 VAL A CA 1
ATOM 691 C C . VAL A 1 89 ? 13.672 -6.82 -9.039 1 98.94 89 VAL A C 1
ATOM 693 O O . VAL A 1 89 ? 14.305 -5.758 -9.07 1 98.94 89 VAL A O 1
ATOM 696 N N . ALA A 1 90 ? 12.727 -7.078 -9.867 1 98.88 90 ALA A N 1
ATOM 697 C CA . ALA A 1 90 ? 12.344 -6.145 -10.922 1 98.88 90 ALA A CA 1
ATOM 698 C C . ALA A 1 90 ? 11.875 -4.816 -10.328 1 98.88 90 ALA A C 1
ATOM 700 O O . ALA A 1 90 ? 12.266 -3.746 -10.805 1 98.88 90 ALA A O 1
ATOM 701 N N . GLY A 1 91 ? 11.016 -4.879 -9.32 1 98.81 91 GLY A N 1
ATOM 702 C CA . GLY A 1 91 ? 10.508 -3.67 -8.688 1 98.81 91 GLY A CA 1
ATOM 703 C C . GLY A 1 91 ? 11.586 -2.834 -8.039 1 98.81 91 GLY A C 1
ATOM 704 O O . GLY A 1 91 ? 11.68 -1.627 -8.273 1 98.81 91 GLY A O 1
ATOM 705 N N . GLU A 1 92 ? 12.445 -3.498 -7.254 1 98.94 92 GLU A N 1
ATOM 706 C CA . GLU A 1 92 ? 13.523 -2.785 -6.582 1 98.94 92 GLU A CA 1
ATOM 707 C C . GLU A 1 92 ? 14.5 -2.186 -7.59 1 98.94 92 GLU A C 1
ATOM 709 O O . GLU A 1 92 ? 15.016 -1.086 -7.383 1 98.94 92 GLU A O 1
ATOM 714 N N . THR A 1 93 ? 14.758 -2.922 -8.633 1 98.94 93 THR A N 1
ATOM 715 C CA . THR A 1 93 ? 15.695 -2.461 -9.656 1 98.94 93 THR A CA 1
ATOM 716 C C . THR A 1 93 ? 15.164 -1.208 -10.352 1 98.94 93 THR A C 1
ATOM 718 O O . THR A 1 93 ? 15.898 -0.241 -10.547 1 98.94 93 THR A O 1
ATOM 721 N N . TYR A 1 94 ? 13.938 -1.244 -10.711 1 98.88 94 TYR A N 1
ATOM 722 C CA . TYR A 1 94 ? 13.32 -0.068 -11.312 1 98.88 94 TYR A CA 1
ATOM 723 C C . TYR A 1 94 ? 13.422 1.137 -10.383 1 98.88 94 TYR A C 1
ATOM 725 O O . TYR A 1 94 ? 13.742 2.242 -10.82 1 98.88 94 TYR A O 1
ATOM 733 N N . GLU A 1 95 ? 13.18 0.95 -9.086 1 98.81 95 GLU A N 1
ATOM 734 C CA . GLU A 1 95 ? 13.164 2.047 -8.125 1 98.81 95 GLU A CA 1
ATOM 735 C C . GLU A 1 95 ? 14.547 2.68 -7.984 1 98.81 95 GLU A C 1
ATOM 737 O O . GLU A 1 95 ? 14.672 3.906 -7.93 1 98.81 95 GLU A O 1
ATOM 742 N N . PHE A 1 96 ? 15.625 1.894 -7.957 1 98.75 96 PHE A N 1
ATOM 743 C CA . PHE A 1 96 ? 16.906 2.498 -7.641 1 98.75 96 PHE A CA 1
ATOM 744 C C . PHE A 1 96 ? 17.625 2.961 -8.906 1 98.75 96 PHE A C 1
ATOM 746 O O . PHE A 1 96 ? 18.531 3.781 -8.844 1 98.75 96 PHE A O 1
ATOM 753 N N . THR A 1 97 ? 17.156 2.451 -10.133 1 98.88 97 THR A N 1
ATOM 754 C CA . THR A 1 97 ? 17.859 2.836 -11.344 1 98.88 97 THR A CA 1
ATOM 755 C C . THR A 1 97 ? 17.141 3.965 -12.062 1 98.88 97 THR A C 1
ATOM 757 O O . THR A 1 97 ? 17.75 4.746 -12.789 1 98.88 97 THR A O 1
ATOM 760 N N . GLN A 1 98 ? 15.812 4.012 -11.867 1 98.88 98 GLN A N 1
ATOM 761 C CA . GLN A 1 98 ? 15.039 4.949 -12.68 1 98.88 98 GLN A CA 1
ATOM 762 C C . GLN A 1 98 ? 14.164 5.836 -11.805 1 98.88 98 GLN A C 1
ATOM 764 O O . GLN A 1 98 ? 14.281 7.062 -11.836 1 98.88 98 GLN A O 1
ATOM 769 N N . MET A 1 99 ? 13.32 5.289 -10.992 1 98.81 99 MET A N 1
ATOM 770 C CA . MET A 1 99 ? 12.266 6.027 -10.312 1 98.81 99 MET A CA 1
ATOM 771 C C . MET A 1 99 ? 12.852 7.051 -9.344 1 98.81 99 MET A C 1
ATOM 773 O O . MET A 1 99 ? 12.688 8.258 -9.539 1 98.81 99 MET A O 1
ATOM 777 N N . TYR A 1 100 ? 13.594 6.59 -8.352 1 98.94 100 TYR A N 1
ATOM 778 C CA . TYR A 1 100 ? 14.023 7.508 -7.305 1 98.94 100 TYR A CA 1
ATOM 779 C C . TYR A 1 100 ? 15.125 8.438 -7.809 1 98.94 100 TYR A C 1
ATOM 781 O O . TYR A 1 100 ? 15.18 9.609 -7.434 1 98.94 100 TYR A O 1
ATOM 789 N N . PRO A 1 101 ? 16.109 7.941 -8.695 1 98.94 101 PRO A N 1
ATOM 790 C CA . PRO A 1 101 ? 17.016 8.922 -9.297 1 98.94 101 PRO A CA 1
ATOM 791 C C . PRO A 1 101 ? 16.266 10 -10.094 1 98.94 101 PRO A C 1
ATOM 793 O O . PRO A 1 101 ? 16.641 11.172 -10.039 1 98.94 101 PRO A O 1
ATOM 796 N N . GLY A 1 102 ? 15.219 9.633 -10.812 1 98.94 102 GLY A N 1
ATOM 797 C CA . GLY A 1 102 ? 14.414 10.617 -11.523 1 98.94 102 GLY A CA 1
ATOM 798 C C . GLY A 1 102 ? 13.688 11.57 -10.594 1 98.94 102 GLY A C 1
ATOM 799 O O . GLY A 1 102 ? 13.633 12.773 -10.844 1 98.94 102 GLY A O 1
ATOM 800 N N . PHE A 1 103 ? 13.133 11.016 -9.5 1 98.94 103 PHE A N 1
ATOM 801 C CA . PHE A 1 103 ? 12.469 11.852 -8.5 1 98.94 103 PHE A CA 1
ATOM 802 C C . PHE A 1 103 ? 13.445 12.859 -7.902 1 98.94 103 PHE A C 1
ATOM 804 O O . PHE A 1 103 ? 13.102 14.031 -7.715 1 98.94 103 PHE A O 1
ATOM 811 N N . ALA A 1 104 ? 14.672 12.367 -7.586 1 98.94 104 ALA A N 1
ATOM 812 C CA . ALA A 1 104 ? 15.688 13.234 -6.988 1 98.94 104 ALA A CA 1
ATOM 813 C C . ALA A 1 104 ? 16.062 14.367 -7.934 1 98.94 104 ALA A C 1
ATOM 815 O O . ALA A 1 104 ? 16.188 15.523 -7.512 1 98.94 104 ALA A O 1
ATOM 816 N N . LYS A 1 105 ? 16.25 14.039 -9.172 1 98.94 105 LYS A N 1
ATOM 817 C CA . LYS A 1 105 ? 16.594 15.047 -10.172 1 98.94 105 LYS A CA 1
ATOM 818 C C . LYS A 1 105 ? 15.523 16.125 -10.258 1 98.94 105 LYS A C 1
ATOM 820 O O . LYS A 1 105 ? 15.836 17.312 -10.25 1 98.94 105 LYS A O 1
ATOM 825 N N . THR A 1 106 ? 14.273 15.703 -10.352 1 98.94 106 THR A N 1
ATOM 826 C CA . THR A 1 106 ? 13.141 16.625 -10.422 1 98.94 106 THR A CA 1
ATOM 827 C C . THR A 1 106 ? 13.094 17.516 -9.188 1 98.94 106 THR A C 1
ATOM 829 O O . THR A 1 106 ? 12.883 18.734 -9.297 1 98.94 106 THR A O 1
ATOM 832 N N . ALA A 1 107 ? 13.273 16.922 -8.023 1 98.81 107 ALA A N 1
ATOM 833 C CA . ALA A 1 107 ? 13.234 17.672 -6.77 1 98.81 107 ALA A CA 1
ATOM 834 C C . ALA A 1 107 ? 14.32 18.734 -6.734 1 98.81 107 ALA A C 1
ATOM 836 O O . ALA A 1 107 ? 14.078 19.859 -6.293 1 98.81 107 ALA A O 1
ATOM 837 N N . ARG A 1 108 ? 15.5 18.391 -7.219 1 98.69 108 ARG A N 1
ATOM 838 C CA . ARG A 1 108 ? 16.594 19.359 -7.273 1 98.69 108 ARG A CA 1
ATOM 839 C C . ARG A 1 108 ? 16.266 20.5 -8.227 1 98.69 108 ARG A C 1
ATOM 841 O O . ARG A 1 108 ? 16.5 21.672 -7.914 1 98.69 108 ARG A O 1
ATOM 848 N N . GLU A 1 109 ? 15.75 20.156 -9.352 1 98.75 109 GLU A N 1
ATOM 849 C CA . GLU A 1 109 ? 15.398 21.156 -10.359 1 98.75 109 GLU A CA 1
ATOM 850 C C . GLU A 1 109 ? 14.344 22.125 -9.836 1 98.75 109 GLU A C 1
ATOM 852 O O . GLU A 1 109 ? 14.352 23.297 -10.18 1 98.75 109 GLU A O 1
ATOM 857 N N . GLU A 1 110 ? 13.461 21.578 -8.977 1 98.69 110 GLU A N 1
ATOM 858 C CA . GLU A 1 110 ? 12.367 22.406 -8.461 1 98.69 110 GLU A CA 1
ATOM 859 C C . GLU A 1 110 ? 12.742 23.062 -7.148 1 98.69 110 GLU A C 1
ATOM 861 O O . GLU A 1 110 ? 11.93 23.766 -6.547 1 98.69 110 GLU A O 1
ATOM 866 N N . GLY A 1 111 ? 13.961 22.844 -6.676 1 98.12 111 GLY A N 1
ATOM 867 C CA . GLY A 1 111 ? 14.492 23.562 -5.527 1 98.12 111 GLY A CA 1
ATOM 868 C C . GLY A 1 111 ? 14.156 22.891 -4.203 1 98.12 111 GLY A C 1
ATOM 869 O O . GLY A 1 111 ? 14.172 23.547 -3.156 1 98.12 111 GLY A O 1
ATOM 870 N N . PHE A 1 112 ? 13.773 21.625 -4.219 1 98.5 112 PHE A N 1
ATOM 871 C CA . PHE A 1 112 ? 13.5 20.875 -3.002 1 98.5 112 PHE A CA 1
ATOM 872 C C . PHE A 1 112 ? 14.68 19.984 -2.639 1 98.5 112 PHE A C 1
ATOM 874 O O . PHE A 1 112 ? 14.602 18.75 -2.758 1 98.5 112 PHE A O 1
ATOM 881 N N . ASP A 1 113 ? 15.695 20.516 -2.029 1 98.25 113 ASP A N 1
ATOM 882 C CA . ASP A 1 113 ? 16.953 19.828 -1.803 1 98.25 113 ASP A CA 1
ATOM 883 C C . ASP A 1 113 ? 16.781 18.688 -0.79 1 98.25 113 ASP A C 1
ATOM 885 O O . ASP A 1 113 ? 17.359 17.609 -0.949 1 98.25 113 ASP A O 1
ATOM 889 N N . GLU A 1 114 ? 16.078 18.938 0.27 1 98.5 114 GLU A N 1
ATOM 890 C CA . GLU A 1 114 ? 15.852 17.891 1.263 1 98.5 114 GLU A CA 1
ATOM 891 C C . GLU A 1 114 ? 15.102 16.703 0.657 1 98.5 114 GLU A C 1
ATOM 893 O O . GLU A 1 114 ? 15.398 15.547 0.974 1 98.5 114 GLU A O 1
ATOM 898 N N . ALA A 1 115 ? 14.156 16.984 -0.161 1 98.69 115 ALA A N 1
ATOM 899 C CA . ALA A 1 115 ? 13.43 15.93 -0.86 1 98.69 115 ALA A CA 1
ATOM 900 C C . ALA A 1 115 ? 14.367 15.141 -1.772 1 98.69 115 ALA A C 1
ATOM 902 O O . ALA A 1 115 ? 14.297 13.906 -1.826 1 98.69 115 ALA A O 1
ATOM 903 N N . ALA A 1 116 ? 15.188 15.875 -2.504 1 98.81 116 ALA A N 1
ATOM 904 C CA . ALA A 1 116 ? 16.156 15.211 -3.383 1 98.81 116 ALA A CA 1
ATOM 905 C C . ALA A 1 116 ? 17.047 14.258 -2.598 1 98.81 116 ALA A C 1
ATOM 907 O O . ALA A 1 116 ? 17.281 13.125 -3.027 1 98.81 116 ALA A O 1
ATOM 908 N N . GLU A 1 117 ? 17.531 14.703 -1.499 1 98.81 117 GLU A N 1
ATOM 909 C CA . GLU A 1 117 ? 18.375 13.867 -0.655 1 98.81 117 GLU A CA 1
ATOM 910 C C . GLU A 1 117 ? 17.625 12.641 -0.153 1 98.81 117 GLU A C 1
ATOM 912 O O . GLU A 1 117 ? 18.188 11.547 -0.069 1 98.81 117 GLU A O 1
ATOM 917 N N . TRP A 1 118 ? 16.391 12.805 0.201 1 98.88 118 TRP A N 1
ATOM 918 C CA . TRP A 1 118 ? 15.539 11.695 0.623 1 98.88 118 TRP A CA 1
ATOM 919 C C . TRP A 1 118 ? 15.414 10.656 -0.484 1 98.88 118 TRP A C 1
ATOM 921 O O . TRP A 1 118 ? 15.633 9.461 -0.252 1 98.88 118 TRP A O 1
ATOM 931 N N . PHE A 1 119 ? 15.125 11.102 -1.703 1 98.94 119 PHE A N 1
ATOM 932 C CA . PHE A 1 119 ? 14.977 10.18 -2.82 1 98.94 119 PHE A CA 1
ATOM 933 C C . PHE A 1 119 ? 16.281 9.469 -3.117 1 98.94 119 PHE A C 1
ATOM 935 O O . PHE A 1 119 ? 16.297 8.289 -3.475 1 98.94 119 PHE A O 1
ATOM 942 N N . GLU A 1 120 ? 17.359 10.188 -2.975 1 98.88 120 GLU A N 1
ATOM 943 C CA . GLU A 1 120 ? 18.672 9.562 -3.178 1 98.88 120 GLU A CA 1
ATOM 944 C C . GLU A 1 120 ? 18.953 8.5 -2.119 1 98.88 120 GLU A C 1
ATOM 946 O O . GLU A 1 120 ? 19.531 7.457 -2.418 1 98.88 120 GLU A O 1
ATOM 951 N N . THR A 1 121 ? 18.609 8.812 -0.905 1 98.88 121 THR A N 1
ATOM 952 C CA . THR A 1 121 ? 18.734 7.836 0.172 1 98.88 121 THR A CA 1
ATOM 953 C C . THR A 1 121 ? 17.922 6.582 -0.135 1 98.88 121 THR A C 1
ATOM 955 O O . THR A 1 121 ? 18.391 5.461 0.071 1 98.88 121 THR A O 1
ATOM 958 N N . LEU A 1 122 ? 16.734 6.75 -0.667 1 98.94 122 LEU A N 1
ATOM 959 C CA . LEU A 1 122 ? 15.891 5.605 -1.002 1 98.94 122 LEU A CA 1
ATOM 960 C C . LEU A 1 122 ? 16.484 4.812 -2.158 1 98.94 122 LEU A C 1
ATOM 962 O O . LEU A 1 122 ? 16.406 3.582 -2.186 1 98.94 122 LEU A O 1
ATOM 966 N N . ALA A 1 123 ? 17.047 5.535 -3.137 1 98.88 123 ALA A N 1
ATOM 967 C CA . ALA A 1 123 ? 17.688 4.828 -4.242 1 98.88 123 ALA A CA 1
ATOM 968 C C . ALA A 1 123 ? 18.766 3.873 -3.736 1 98.88 123 ALA A C 1
ATOM 970 O O . ALA A 1 123 ? 18.875 2.744 -4.219 1 98.88 123 ALA A O 1
ATOM 971 N N . ARG A 1 124 ? 19.516 4.309 -2.75 1 98.81 124 ARG A N 1
ATOM 972 C CA . ARG A 1 124 ? 20.562 3.463 -2.182 1 98.81 124 ARG A CA 1
ATOM 973 C C . ARG A 1 124 ? 19.953 2.271 -1.445 1 98.81 124 ARG A C 1
ATOM 975 O O . ARG A 1 124 ? 20.438 1.145 -1.575 1 98.81 124 ARG A O 1
ATOM 982 N N . ALA A 1 125 ? 18.938 2.518 -0.653 1 98.81 125 ALA A N 1
ATOM 983 C CA . ALA A 1 125 ? 18.281 1.445 0.076 1 98.81 125 ALA A CA 1
ATOM 984 C C . ALA A 1 125 ? 17.703 0.402 -0.882 1 98.81 125 ALA A C 1
ATOM 986 O O . ALA A 1 125 ? 17.844 -0.801 -0.653 1 98.81 125 ALA A O 1
ATOM 987 N N . GLU A 1 126 ? 17.062 0.892 -2.002 1 98.88 126 GLU A N 1
ATOM 988 C CA . GLU A 1 126 ? 16.422 -0.024 -2.939 1 98.88 126 GLU A CA 1
ATOM 989 C C . GLU A 1 126 ? 17.453 -0.856 -3.695 1 98.88 126 GLU A C 1
ATOM 991 O O . GLU A 1 126 ? 17.188 -2.002 -4.062 1 98.88 126 GLU A O 1
ATOM 996 N N . LYS A 1 127 ? 18.625 -0.291 -3.947 1 98.88 127 LYS A N 1
ATOM 997 C CA . LYS A 1 127 ? 19.703 -1.075 -4.527 1 98.88 127 LYS A CA 1
ATOM 998 C C . LYS A 1 127 ? 20.094 -2.229 -3.609 1 98.88 127 LYS A C 1
ATOM 1000 O O . LYS A 1 127 ? 20.297 -3.355 -4.066 1 98.88 127 LYS A O 1
ATOM 1005 N N . SER A 1 128 ? 20.234 -1.892 -2.367 1 98.88 128 SER A N 1
ATOM 1006 C CA . SER A 1 128 ? 20.547 -2.926 -1.385 1 98.88 128 SER A CA 1
ATOM 1007 C C . SER A 1 128 ? 19.469 -4.008 -1.36 1 98.88 128 SER A C 1
ATOM 1009 O O . SER A 1 128 ? 19.781 -5.199 -1.297 1 98.88 128 SER A O 1
ATOM 1011 N N . HIS A 1 129 ? 18.172 -3.682 -1.396 1 98.94 129 HIS A N 1
ATOM 1012 C CA . HIS A 1 129 ? 17.078 -4.641 -1.444 1 98.94 129 HIS A CA 1
ATOM 1013 C C . HIS A 1 129 ? 17.188 -5.543 -2.668 1 98.94 129 HIS A C 1
ATOM 1015 O O . HIS A 1 129 ? 17.031 -6.762 -2.561 1 98.94 129 HIS A O 1
ATOM 1021 N N . ALA A 1 130 ? 17.469 -4.887 -3.812 1 98.88 130 ALA A N 1
ATOM 1022 C CA . ALA A 1 130 ? 17.562 -5.637 -5.059 1 98.88 130 ALA A CA 1
ATOM 1023 C C . ALA A 1 130 ? 18.672 -6.68 -4.98 1 98.88 130 ALA A C 1
ATOM 1025 O O . ALA A 1 130 ? 18.516 -7.809 -5.445 1 98.88 130 ALA A O 1
ATOM 1026 N N . GLU A 1 131 ? 19.797 -6.266 -4.422 1 98.88 131 GLU A N 1
ATOM 1027 C CA . GLU A 1 131 ? 20.922 -7.176 -4.285 1 98.88 131 GLU A CA 1
ATOM 1028 C C . GLU A 1 131 ? 20.578 -8.359 -3.389 1 98.88 131 GLU A C 1
ATOM 1030 O O . GLU A 1 131 ? 20.906 -9.5 -3.705 1 98.88 131 GLU A O 1
ATOM 1035 N N . LYS A 1 132 ? 19.953 -8.094 -2.297 1 98.94 132 LYS A N 1
ATOM 1036 C CA . LYS A 1 132 ? 19.562 -9.156 -1.369 1 98.94 132 LYS A CA 1
ATOM 1037 C C . LYS A 1 132 ? 18.547 -10.109 -2.012 1 98.94 132 LYS A C 1
ATOM 1039 O O . LYS A 1 132 ? 18.672 -11.328 -1.881 1 98.94 132 LYS A O 1
ATOM 1044 N N . PHE A 1 133 ? 17.562 -9.586 -2.74 1 98.94 133 PHE A N 1
ATOM 1045 C CA . PHE A 1 133 ? 16.578 -10.43 -3.416 1 98.94 133 PHE A CA 1
ATOM 1046 C C . PHE A 1 133 ? 17.234 -11.25 -4.52 1 98.94 133 PHE A C 1
ATOM 1048 O O . PHE A 1 133 ? 16.891 -12.414 -4.719 1 98.94 133 PHE A O 1
ATOM 1055 N N . THR A 1 134 ? 18.156 -10.586 -5.23 1 98.88 134 THR A N 1
ATOM 1056 C CA . THR A 1 134 ? 18.859 -11.297 -6.293 1 98.88 134 THR A CA 1
ATOM 1057 C C . THR A 1 134 ? 19.641 -12.469 -5.727 1 98.88 134 THR A C 1
ATOM 1059 O O . THR A 1 134 ? 19.609 -13.57 -6.285 1 98.88 134 THR A O 1
ATOM 1062 N N . ASN A 1 135 ? 20.344 -12.219 -4.645 1 98.81 135 ASN A N 1
ATOM 1063 C CA . ASN A 1 135 ? 21.156 -13.266 -4.031 1 98.81 135 ASN A CA 1
ATOM 1064 C C . ASN A 1 135 ? 20.297 -14.43 -3.545 1 98.81 135 ASN A C 1
ATOM 1066 O O . ASN A 1 135 ? 20.641 -15.594 -3.771 1 98.81 135 ASN A O 1
ATOM 1070 N N . ILE A 1 136 ? 19.25 -14.195 -2.908 1 98.81 136 ILE A N 1
ATOM 1071 C CA . ILE A 1 136 ? 18.422 -15.273 -2.367 1 98.81 136 ILE A CA 1
ATOM 1072 C C . ILE A 1 136 ? 17.719 -16.016 -3.508 1 98.81 136 ILE A C 1
ATOM 1074 O O . ILE A 1 136 ? 17.5 -17.219 -3.43 1 98.81 136 ILE A O 1
ATOM 1078 N N . LEU A 1 137 ? 17.328 -15.25 -4.566 1 98.75 137 LEU A N 1
ATOM 1079 C CA . LEU A 1 137 ? 16.75 -15.883 -5.75 1 98.75 137 LEU A CA 1
ATOM 1080 C C . LEU A 1 137 ? 17.719 -16.891 -6.352 1 98.75 137 LEU A C 1
ATOM 1082 O O . LEU A 1 137 ? 17.312 -17.984 -6.742 1 98.75 137 LEU A O 1
ATOM 1086 N N . LYS A 1 138 ? 19.016 -16.531 -6.414 1 98.44 138 LYS A N 1
ATOM 1087 C CA . LYS A 1 138 ? 20.031 -17.469 -6.895 1 98.44 138 LYS A CA 1
ATOM 1088 C C . LYS A 1 138 ? 20.078 -18.719 -6.035 1 98.44 138 LYS A C 1
ATOM 1090 O O . LYS A 1 138 ? 20.219 -19.828 -6.559 1 98.44 138 LYS A O 1
ATOM 1095 N N . GLN A 1 139 ? 19.984 -18.484 -4.773 1 97.31 139 GLN A N 1
ATOM 1096 C CA . GLN A 1 139 ? 20 -19.625 -3.854 1 97.31 139 GLN A CA 1
ATOM 1097 C C . GLN A 1 139 ? 18.812 -20.547 -4.098 1 97.31 139 GLN A C 1
ATOM 1099 O O . GLN A 1 139 ? 18.953 -21.766 -4.117 1 97.31 139 GLN A O 1
ATOM 1104 N N . VAL A 1 140 ? 17.625 -19.984 -4.281 1 97.69 140 VAL A N 1
ATOM 1105 C CA . VAL A 1 140 ? 16.391 -20.75 -4.504 1 97.69 140 VAL A CA 1
ATOM 1106 C C . VAL A 1 140 ? 16.5 -21.531 -5.812 1 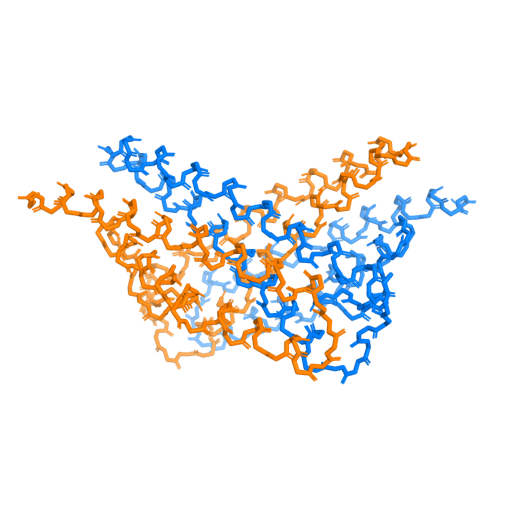97.69 140 VAL A C 1
ATOM 1108 O O . VAL A 1 140 ? 15.992 -22.656 -5.914 1 97.69 140 VAL A O 1
ATOM 1111 N N . ARG A 1 141 ? 17.266 -20.969 -6.746 1 97.31 141 ARG A N 1
ATOM 1112 C CA . ARG A 1 141 ? 17.438 -21.594 -8.055 1 97.31 141 ARG A CA 1
ATOM 1113 C C . ARG A 1 141 ? 18.578 -22.609 -8.031 1 97.31 141 ARG A C 1
ATOM 1115 O O . ARG A 1 141 ? 18.781 -23.344 -9 1 97.31 141 ARG A O 1
ATOM 1122 N N . GLY A 1 142 ? 1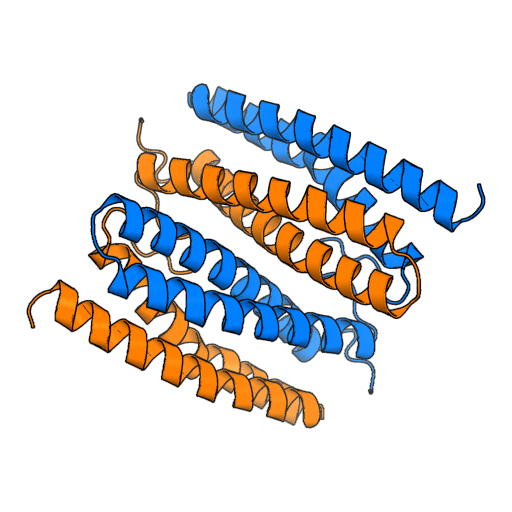9.25 -22.672 -6.969 1 95.12 142 GLY A N 1
ATOM 1123 C CA . GLY A 1 142 ? 20.406 -23.562 -6.891 1 95.12 142 GLY A CA 1
ATOM 1124 C C . GLY A 1 142 ? 21.609 -23.062 -7.672 1 95.12 142 GLY A C 1
ATOM 1125 O O . GLY A 1 142 ? 22.359 -23.859 -8.242 1 95.12 142 GLY A O 1
ATOM 1126 N N . GLU A 1 143 ? 21.609 -21.906 -7.805 1 91.44 143 GLU A N 1
ATOM 1127 C CA . GLU A 1 143 ? 22.734 -21.281 -8.516 1 91.44 143 GLU A CA 1
ATOM 1128 C C . GLU A 1 143 ? 23.781 -20.766 -7.543 1 91.44 143 GLU A C 1
ATOM 1130 O O . GLU A 1 143 ? 23.469 -20.438 -6.391 1 91.44 143 GLU A O 1
ATOM 1135 N N . MET B 1 1 ? 8.75 23.109 5.703 1 79.38 1 MET B N 1
ATOM 1136 C CA . MET B 1 1 ? 9.281 23.078 4.344 1 79.38 1 MET B CA 1
ATOM 1137 C C . MET B 1 1 ? 8.438 23.922 3.406 1 79.38 1 MET B C 1
ATOM 1139 O O . MET B 1 1 ? 7.277 24.234 3.709 1 79.38 1 MET B O 1
ATOM 1143 N N . LYS B 1 2 ? 9.117 24.375 2.328 1 91.06 2 LYS B N 1
ATOM 1144 C CA . LYS B 1 2 ? 8.367 25.078 1.283 1 91.06 2 LYS B CA 1
ATOM 1145 C C . LYS B 1 2 ? 7.234 24.203 0.748 1 91.06 2 LYS B C 1
ATOM 1147 O O . LYS B 1 2 ? 7.387 22.984 0.622 1 91.06 2 LYS B O 1
ATOM 1152 N N . SER B 1 3 ? 6.172 24.875 0.43 1 96.81 3 SER B N 1
ATOM 1153 C CA . SER B 1 3 ? 5.027 24.141 -0.099 1 96.81 3 SER B CA 1
ATOM 1154 C C . SER B 1 3 ? 5.363 23.484 -1.432 1 96.81 3 SER B C 1
ATOM 1156 O O . SER B 1 3 ? 6.008 24.094 -2.287 1 96.81 3 SER B O 1
ATOM 1158 N N . MET B 1 4 ? 4.895 22.203 -1.594 1 97.88 4 MET B N 1
ATOM 1159 C CA . MET B 1 4 ? 5.141 21.516 -2.852 1 97.88 4 MET B CA 1
ATOM 1160 C C . MET B 1 4 ? 3.883 21.469 -3.711 1 97.88 4 MET B C 1
ATOM 1162 O O . MET B 1 4 ? 3.877 20.875 -4.785 1 97.88 4 MET B O 1
ATOM 1166 N N . LYS B 1 5 ? 2.887 22.172 -3.215 1 97.44 5 LYS B N 1
ATOM 1167 C CA . LYS B 1 5 ? 1.599 22.109 -3.9 1 97.44 5 LYS B CA 1
ATOM 1168 C C . LYS B 1 5 ? 1.742 22.5 -5.371 1 97.44 5 LYS B C 1
ATOM 1170 O O . LYS B 1 5 ? 2.334 23.531 -5.691 1 97.44 5 LYS B O 1
ATOM 1175 N N . GLY B 1 6 ? 1.249 21.594 -6.188 1 97.69 6 GLY B N 1
ATOM 1176 C CA . GLY B 1 6 ? 1.203 21.891 -7.609 1 97.69 6 GLY B CA 1
ATOM 1177 C C . GLY B 1 6 ? 2.48 21.516 -8.336 1 97.69 6 GLY B C 1
ATOM 1178 O O . GLY B 1 6 ? 2.547 21.609 -9.562 1 97.69 6 GLY B O 1
ATOM 1179 N N . THR B 1 7 ? 3.525 21.062 -7.719 1 98.69 7 THR B N 1
ATOM 1180 C CA . THR B 1 7 ? 4.805 20.75 -8.336 1 98.69 7 THR B CA 1
ATOM 1181 C C . THR B 1 7 ? 4.836 19.281 -8.789 1 98.69 7 THR B C 1
ATOM 1183 O O . THR B 1 7 ? 3.969 18.5 -8.414 1 98.69 7 THR B O 1
ATOM 1186 N N . GLN B 1 8 ? 5.82 18.953 -9.648 1 98.81 8 GLN B N 1
ATOM 1187 C CA . GLN B 1 8 ? 6.07 17.562 -10 1 98.81 8 GLN B CA 1
ATOM 1188 C C . GLN B 1 8 ? 6.621 16.781 -8.812 1 98.81 8 GLN B C 1
ATOM 1190 O O . GLN B 1 8 ? 6.34 15.594 -8.656 1 98.81 8 GLN B O 1
ATOM 1195 N N . THR B 1 9 ? 7.332 17.406 -7.906 1 98.88 9 THR B N 1
ATOM 1196 C CA . THR B 1 9 ? 7.859 16.75 -6.715 1 98.88 9 THR B CA 1
ATOM 1197 C C . THR B 1 9 ? 6.727 16.25 -5.824 1 98.88 9 THR B C 1
ATOM 1199 O O . THR B 1 9 ? 6.816 15.156 -5.258 1 98.88 9 THR B O 1
ATOM 1202 N N . GLU B 1 10 ? 5.703 17.016 -5.707 1 98.88 10 GLU B N 1
ATOM 1203 C CA . GLU B 1 10 ? 4.535 16.578 -4.957 1 98.88 10 GLU B CA 1
ATOM 1204 C C . GLU B 1 10 ? 3.973 15.273 -5.535 1 98.88 10 GLU B C 1
ATOM 1206 O O . GLU B 1 10 ? 3.693 14.328 -4.797 1 98.88 10 GLU B O 1
ATOM 1211 N N . LYS B 1 11 ? 3.838 15.289 -6.832 1 98.88 11 LYS B N 1
ATOM 1212 C CA . LYS B 1 11 ? 3.311 14.109 -7.5 1 98.88 11 LYS B CA 1
ATOM 1213 C C . LYS B 1 11 ? 4.234 12.906 -7.309 1 98.88 11 LYS B C 1
ATOM 1215 O O . LYS B 1 11 ? 3.771 11.781 -7.152 1 98.88 11 LYS B O 1
ATOM 1220 N N . ASN B 1 12 ? 5.543 13.18 -7.344 1 98.94 12 ASN B N 1
ATOM 1221 C CA . ASN B 1 12 ? 6.523 12.109 -7.156 1 98.94 12 ASN B CA 1
ATOM 1222 C C . ASN B 1 12 ? 6.422 11.492 -5.766 1 98.94 12 ASN B C 1
ATOM 1224 O O . ASN B 1 12 ? 6.562 10.281 -5.609 1 98.94 12 ASN B O 1
ATOM 1228 N N . PHE B 1 13 ? 6.16 12.312 -4.746 1 98.94 13 PHE B N 1
ATOM 122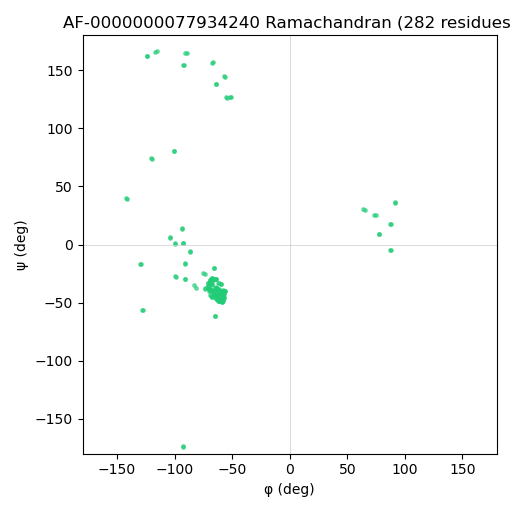9 C CA . PHE B 1 13 ? 5.977 11.781 -3.4 1 98.94 13 PHE B CA 1
ATOM 1230 C C . PHE B 1 13 ? 4.742 10.891 -3.33 1 98.94 13 PHE B C 1
ATOM 1232 O O . PHE B 1 13 ? 4.758 9.844 -2.686 1 98.94 13 PHE B O 1
ATOM 1239 N N . LYS B 1 14 ? 3.697 11.289 -3.984 1 98.88 14 LYS B N 1
ATOM 1240 C CA . LYS B 1 14 ? 2.479 10.484 -3.984 1 98.88 14 LYS B CA 1
ATOM 1241 C C . LYS B 1 14 ? 2.699 9.156 -4.699 1 98.88 14 LYS B C 1
ATOM 1243 O O . LYS B 1 14 ? 2.287 8.102 -4.207 1 98.88 14 LYS B O 1
ATOM 1248 N N . GLU B 1 15 ? 3.377 9.234 -5.801 1 98.88 15 GLU B N 1
ATOM 1249 C CA . GLU B 1 15 ? 3.699 8.016 -6.531 1 98.88 15 GLU B CA 1
ATOM 1250 C C . GLU B 1 15 ? 4.609 7.105 -5.711 1 98.88 15 GLU B C 1
ATOM 1252 O O . GLU B 1 15 ? 4.422 5.887 -5.691 1 98.88 15 GLU B O 1
ATOM 1257 N N . GLY B 1 16 ? 5.559 7.703 -5.074 1 98.94 16 GLY B N 1
ATOM 1258 C CA . GLY B 1 16 ? 6.426 6.938 -4.195 1 98.94 16 GLY B CA 1
ATOM 1259 C C . GLY B 1 16 ? 5.684 6.258 -3.059 1 98.94 16 GLY B C 1
ATOM 1260 O O . GLY B 1 16 ? 5.957 5.102 -2.732 1 98.94 16 GLY B O 1
ATOM 1261 N N . PHE B 1 17 ? 4.762 6.973 -2.465 1 98.94 17 PHE B N 1
ATOM 1262 C CA . PHE B 1 17 ? 3.965 6.41 -1.381 1 98.94 17 PHE B CA 1
ATOM 1263 C C . PHE B 1 17 ? 3.156 5.215 -1.867 1 98.94 17 PHE B C 1
ATOM 1265 O O . PHE B 1 17 ? 3.109 4.18 -1.201 1 98.94 17 PHE B O 1
ATOM 1272 N N . ILE B 1 18 ? 2.541 5.328 -3.051 1 98.88 18 ILE B N 1
ATOM 1273 C CA . ILE B 1 18 ? 1.776 4.234 -3.635 1 98.88 18 ILE B CA 1
ATOM 1274 C C . ILE B 1 18 ? 2.686 3.025 -3.846 1 98.88 18 ILE B C 1
ATOM 1276 O O . ILE B 1 18 ? 2.354 1.911 -3.436 1 98.88 18 ILE B O 1
ATOM 1280 N N . GLY B 1 19 ? 3.809 3.273 -4.395 1 98.81 19 GLY B N 1
ATOM 1281 C CA . GLY B 1 19 ? 4.75 2.197 -4.656 1 98.81 19 GLY B CA 1
ATOM 1282 C C . GLY B 1 19 ? 5.23 1.503 -3.396 1 98.81 19 GLY B C 1
ATOM 1283 O O . GLY B 1 19 ? 5.227 0.273 -3.32 1 98.81 19 GLY B O 1
ATOM 1284 N N . GLU B 1 20 ? 5.602 2.326 -2.398 1 98.94 20 GLU B N 1
ATOM 1285 C CA . GLU B 1 20 ? 6.121 1.745 -1.164 1 98.94 20 GLU B CA 1
ATOM 1286 C C . GLU B 1 20 ? 5.027 1.003 -0.402 1 98.94 20 GLU B C 1
ATOM 1288 O O . GLU B 1 20 ? 5.297 -0.003 0.257 1 98.94 20 GLU B O 1
ATOM 1293 N N . SER B 1 21 ? 3.791 1.481 -0.475 1 98.94 21 SER B N 1
ATOM 1294 C CA . SER B 1 21 ? 2.666 0.783 0.138 1 98.94 21 SER B CA 1
ATOM 1295 C C . SER B 1 21 ? 2.457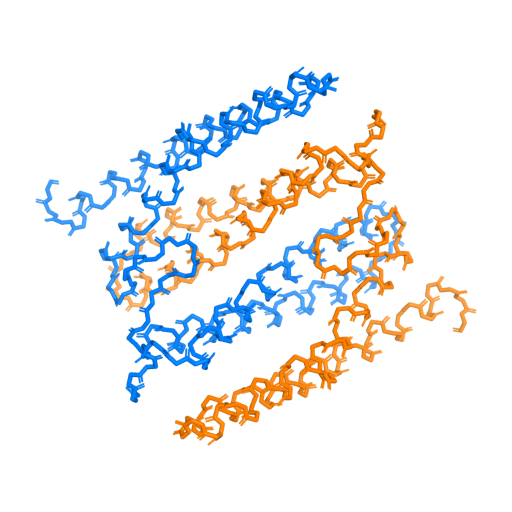 -0.589 -0.493 1 98.94 21 SER B C 1
ATOM 1297 O O . SER B 1 21 ? 2.283 -1.584 0.214 1 98.94 21 SER B O 1
ATOM 1299 N N . MET B 1 22 ? 2.508 -0.62 -1.835 1 98.94 22 MET B N 1
ATOM 1300 C CA . MET B 1 22 ? 2.373 -1.898 -2.527 1 98.94 22 MET B CA 1
ATOM 1301 C C . MET B 1 22 ? 3.523 -2.834 -2.17 1 98.94 22 MET B C 1
ATOM 1303 O O . MET B 1 22 ? 3.312 -4.023 -1.935 1 98.94 22 MET B O 1
ATOM 1307 N N . ALA B 1 23 ? 4.73 -2.25 -2.111 1 98.94 23 ALA B N 1
ATOM 1308 C CA . ALA B 1 23 ? 5.898 -3.08 -1.827 1 98.94 23 ALA B CA 1
ATOM 1309 C C . ALA B 1 23 ? 5.77 -3.764 -0.468 1 98.94 23 ALA B C 1
ATOM 1311 O O . ALA B 1 23 ? 6.051 -4.957 -0.336 1 98.94 23 ALA B O 1
ATOM 1312 N N . ASN B 1 24 ? 5.371 -3.049 0.492 1 98.94 24 ASN B N 1
ATOM 1313 C CA . ASN B 1 24 ? 5.211 -3.631 1.82 1 98.94 24 ASN B CA 1
ATOM 1314 C C . ASN B 1 24 ? 4.219 -4.789 1.811 1 98.94 24 ASN B C 1
ATOM 1316 O O . ASN B 1 24 ? 4.508 -5.867 2.334 1 98.94 24 ASN B O 1
ATOM 1320 N N . ARG B 1 25 ? 3.053 -4.566 1.229 1 98.88 25 ARG B N 1
ATOM 1321 C CA . ARG B 1 25 ? 2.018 -5.598 1.233 1 98.88 25 ARG B CA 1
ATOM 1322 C C . ARG B 1 25 ? 2.441 -6.805 0.401 1 98.88 25 ARG B C 1
ATOM 1324 O O . ARG B 1 25 ? 2.193 -7.949 0.785 1 98.88 25 ARG B O 1
ATOM 1331 N N . ARG B 1 26 ? 3.088 -6.562 -0.75 1 98.94 26 ARG B N 1
ATOM 1332 C CA . ARG B 1 26 ? 3.557 -7.645 -1.609 1 98.94 26 ARG B CA 1
ATOM 1333 C C . ARG B 1 26 ? 4.566 -8.523 -0.881 1 98.94 26 ARG B C 1
ATOM 1335 O O . ARG B 1 26 ? 4.434 -9.75 -0.867 1 98.94 26 ARG B O 1
ATOM 1342 N N . TYR B 1 27 ? 5.52 -7.875 -0.27 1 98.94 27 TYR B N 1
ATOM 1343 C CA . TYR B 1 27 ? 6.602 -8.633 0.345 1 98.94 27 TYR B CA 1
ATOM 1344 C C . TYR B 1 27 ? 6.094 -9.438 1.535 1 98.94 27 TYR B C 1
ATOM 1346 O O . TYR B 1 27 ? 6.559 -10.555 1.782 1 98.94 27 TYR B O 1
ATOM 1354 N N . LEU B 1 28 ? 5.156 -8.914 2.238 1 98.94 28 LEU B N 1
ATOM 1355 C CA . LEU B 1 28 ? 4.594 -9.68 3.346 1 98.94 28 LEU B CA 1
ATOM 1356 C C . LEU B 1 28 ? 3.758 -10.852 2.828 1 98.94 28 LEU B C 1
ATOM 1358 O O . LEU B 1 28 ? 3.75 -11.93 3.432 1 98.94 28 LEU B O 1
ATOM 1362 N N . TYR B 1 29 ? 3.061 -10.648 1.775 1 98.94 29 TYR B N 1
ATOM 1363 C CA . TYR B 1 29 ? 2.328 -11.742 1.149 1 98.94 29 TYR B CA 1
ATOM 1364 C C . TYR B 1 29 ? 3.283 -12.82 0.648 1 98.94 29 TYR B C 1
ATOM 1366 O O . TYR B 1 29 ? 3.039 -14.016 0.843 1 98.94 29 TYR B O 1
ATOM 1374 N N . PHE B 1 30 ? 4.359 -12.383 -0.025 1 98.94 30 PHE B N 1
ATOM 1375 C CA . PHE B 1 30 ? 5.371 -13.312 -0.501 1 98.94 30 PHE B CA 1
ATOM 1376 C C . PHE B 1 30 ? 5.984 -14.086 0.66 1 98.94 30 PHE B C 1
ATOM 1378 O O . PHE B 1 30 ? 6.262 -15.281 0.539 1 98.94 30 PHE B O 1
ATOM 1385 N N . ALA B 1 31 ? 6.234 -13.398 1.74 1 98.94 31 ALA B N 1
ATOM 1386 C CA . ALA B 1 31 ? 6.789 -14.039 2.928 1 98.94 31 ALA B CA 1
ATOM 1387 C C . ALA B 1 31 ? 5.855 -15.133 3.451 1 98.94 31 ALA B C 1
ATOM 1389 O O . ALA B 1 31 ? 6.305 -16.219 3.818 1 98.94 31 ALA B O 1
ATOM 1390 N N . LYS B 1 32 ? 4.578 -14.812 3.496 1 98.81 32 LYS B N 1
ATOM 1391 C CA . LYS B 1 32 ? 3.586 -15.797 3.926 1 98.81 32 LYS B CA 1
ATOM 1392 C C . LYS B 1 32 ? 3.623 -17.031 3.041 1 98.81 32 LYS B C 1
ATOM 1394 O O . LYS B 1 32 ? 3.588 -18.156 3.541 1 98.81 32 LYS B O 1
ATOM 1399 N N . ARG B 1 33 ? 3.68 -16.812 1.766 1 98.69 33 ARG B N 1
ATOM 1400 C CA . ARG B 1 33 ? 3.766 -17.938 0.824 1 98.69 33 ARG B CA 1
ATOM 1401 C C . ARG B 1 33 ? 5.047 -18.734 1.033 1 98.69 33 ARG B C 1
ATOM 1403 O O . ARG B 1 33 ? 5.035 -19.953 0.985 1 98.69 33 ARG B O 1
ATOM 1410 N N . ALA B 1 34 ? 6.102 -18.047 1.205 1 98.88 34 ALA B N 1
ATOM 1411 C CA . ALA B 1 34 ? 7.395 -18.688 1.432 1 98.88 34 ALA B CA 1
ATOM 1412 C C . ALA B 1 34 ? 7.355 -19.562 2.68 1 98.88 34 ALA B C 1
ATOM 1414 O O . ALA B 1 34 ? 7.883 -20.672 2.68 1 98.88 34 ALA B O 1
ATOM 1415 N N . ASP B 1 35 ? 6.75 -19.031 3.713 1 98.81 35 ASP B N 1
ATOM 1416 C CA . ASP B 1 35 ? 6.578 -19.844 4.914 1 98.81 35 ASP B CA 1
ATOM 1417 C C . ASP B 1 35 ? 5.789 -21.109 4.613 1 98.81 35 ASP B C 1
ATOM 1419 O O . ASP B 1 35 ? 6.184 -22.203 5.027 1 98.81 35 ASP B O 1
ATOM 1423 N N . GLU B 1 36 ? 4.742 -20.984 3.91 1 98.5 36 GLU B N 1
ATOM 1424 C CA . GLU B 1 36 ? 3.838 -22.094 3.602 1 98.5 36 GLU B CA 1
ATOM 1425 C C . GLU B 1 36 ? 4.531 -23.141 2.748 1 98.5 36 GLU B C 1
ATOM 1427 O O . GLU B 1 36 ? 4.23 -24.344 2.857 1 98.5 36 GLU B O 1
ATOM 1432 N N . GLU B 1 37 ? 5.465 -22.703 1.958 1 98.12 37 GLU B N 1
ATOM 1433 C CA . GLU B 1 37 ? 6.102 -23.625 1.02 1 98.12 37 GLU B CA 1
ATOM 1434 C C . GLU B 1 37 ? 7.449 -24.109 1.55 1 98.12 37 GLU B C 1
ATOM 1436 O O . GLU B 1 37 ? 8.164 -24.844 0.864 1 98.12 37 GLU B O 1
ATOM 1441 N N . GLY B 1 38 ? 7.867 -23.703 2.709 1 98.06 38 GLY B N 1
ATOM 1442 C CA . GLY B 1 38 ? 9.031 -24.266 3.375 1 98.06 38 GLY B CA 1
ATOM 1443 C C . GLY B 1 38 ? 10.32 -23.531 3.041 1 98.06 38 GLY B C 1
ATOM 1444 O O . GLY B 1 38 ? 11.375 -24.141 2.906 1 98.06 38 GLY B O 1
ATOM 1445 N N . TYR B 1 39 ? 10.227 -22.219 2.873 1 98.25 39 TYR B N 1
ATOM 1446 C CA . TYR B 1 39 ? 11.383 -21.375 2.631 1 98.25 39 TYR B CA 1
ATOM 1447 C C . TYR B 1 39 ? 11.539 -20.328 3.73 1 98.25 39 TYR B C 1
ATOM 1449 O O . TYR B 1 39 ? 11.414 -19.125 3.475 1 98.25 39 TYR B O 1
ATOM 1457 N N . PRO B 1 40 ? 11.969 -20.688 4.902 1 98.5 40 PRO B N 1
ATOM 1458 C CA . PRO B 1 40 ? 11.984 -19.734 6.027 1 98.5 40 PRO B CA 1
ATOM 1459 C C . PRO B 1 40 ? 13.008 -18.625 5.852 1 98.5 40 PRO B C 1
ATOM 1461 O O . PRO B 1 40 ? 12.781 -17.5 6.309 1 98.5 40 PRO B O 1
ATOM 1464 N N . GLU B 1 41 ? 14.094 -18.891 5.191 1 98.62 41 GLU B N 1
ATOM 1465 C CA . GLU B 1 41 ? 15.086 -17.844 4.965 1 98.62 41 GLU B CA 1
ATOM 1466 C C . GLU B 1 41 ? 14.562 -16.781 3.998 1 98.62 41 GLU B C 1
ATOM 1468 O O . GLU B 1 41 ? 14.758 -15.586 4.215 1 98.62 41 GLU B O 1
ATOM 1473 N N . VAL B 1 42 ? 13.875 -17.234 2.98 1 98.88 42 VAL B N 1
ATOM 1474 C CA . VAL B 1 42 ? 13.25 -16.312 2.029 1 98.88 42 VAL B CA 1
ATOM 1475 C C . VAL B 1 42 ? 12.211 -15.461 2.744 1 98.88 42 VAL B C 1
ATOM 1477 O O . VAL B 1 42 ? 12.188 -14.234 2.582 1 98.88 42 VAL B O 1
ATOM 1480 N N . ALA B 1 43 ? 11.406 -16.078 3.568 1 98.94 43 ALA B N 1
ATOM 1481 C CA . ALA B 1 43 ? 10.352 -15.391 4.301 1 98.94 43 ALA B CA 1
ATOM 1482 C C . ALA B 1 43 ? 10.938 -14.312 5.215 1 98.94 43 ALA B C 1
ATOM 1484 O O . ALA B 1 43 ? 10.422 -13.195 5.277 1 98.94 43 ALA B O 1
ATOM 1485 N N . GLY B 1 44 ? 11.984 -14.688 5.918 1 98.88 44 GLY B N 1
ATOM 1486 C CA . GLY B 1 44 ? 12.633 -13.75 6.82 1 98.88 44 GLY B CA 1
ATOM 1487 C C . GLY B 1 44 ? 13.156 -12.508 6.113 1 98.88 44 GLY B C 1
ATOM 1488 O O . GLY B 1 44 ? 12.992 -11.391 6.605 1 98.88 44 GLY B O 1
ATOM 1489 N N . LEU B 1 45 ? 13.789 -12.711 4.957 1 98.94 45 LEU B N 1
ATOM 1490 C CA . LEU B 1 45 ? 14.305 -11.586 4.184 1 98.94 45 LEU B CA 1
ATOM 1491 C C . LEU B 1 45 ? 13.18 -10.688 3.705 1 98.94 45 LEU B C 1
ATOM 1493 O O . LEU B 1 45 ? 13.266 -9.461 3.809 1 98.94 45 LEU B O 1
ATOM 1497 N N . LEU B 1 46 ? 12.125 -11.312 3.199 1 98.94 46 LEU B N 1
ATOM 1498 C CA . LEU B 1 46 ? 10.984 -10.555 2.703 1 98.94 46 LEU B CA 1
ATOM 1499 C C . LEU B 1 46 ? 10.344 -9.734 3.818 1 98.94 46 LEU B C 1
ATOM 1501 O O . LEU B 1 46 ? 9.977 -8.578 3.609 1 98.94 46 LEU B O 1
ATOM 1505 N N . ARG B 1 47 ? 10.242 -10.297 5.008 1 98.88 47 ARG B N 1
ATOM 1506 C CA . ARG B 1 47 ? 9.688 -9.562 6.141 1 98.88 47 ARG B CA 1
ATOM 1507 C C . ARG B 1 47 ? 10.594 -8.391 6.531 1 98.88 47 ARG B C 1
ATOM 1509 O O . ARG B 1 47 ? 10.109 -7.297 6.812 1 98.88 47 ARG B O 1
ATOM 1516 N N . SER B 1 48 ? 11.859 -8.648 6.543 1 98.88 48 SER B N 1
ATOM 1517 C CA . SER B 1 48 ? 12.805 -7.602 6.91 1 98.88 48 SER B CA 1
ATOM 1518 C C . SER B 1 48 ? 12.734 -6.426 5.941 1 98.88 48 SER B C 1
ATOM 1520 O O . SER B 1 48 ? 12.656 -5.27 6.363 1 98.88 48 SER B O 1
ATOM 1522 N N . ILE B 1 49 ? 12.695 -6.707 4.711 1 98.88 49 ILE B N 1
ATOM 1523 C CA . ILE B 1 49 ? 12.672 -5.645 3.713 1 98.88 49 ILE B CA 1
ATOM 1524 C C . ILE B 1 49 ? 11.312 -4.945 3.738 1 98.88 49 ILE B C 1
ATOM 1526 O O . ILE B 1 49 ? 11.227 -3.73 3.551 1 98.88 49 ILE B O 1
ATOM 1530 N N . SER B 1 50 ? 10.227 -5.695 4.039 1 98.88 50 SER B N 1
ATOM 1531 C CA . SER B 1 50 ? 8.906 -5.078 4.156 1 98.88 50 SER B CA 1
ATOM 1532 C C . SER B 1 50 ? 8.891 -4.012 5.246 1 98.88 50 SER B C 1
ATOM 1534 O O . SER B 1 50 ? 8.195 -3.004 5.129 1 98.88 50 SER B O 1
ATOM 1536 N N . GLU B 1 51 ? 9.633 -4.188 6.316 1 98.5 51 GLU B N 1
ATOM 1537 C CA . GLU B 1 51 ? 9.75 -3.176 7.363 1 98.5 51 GLU B CA 1
ATOM 1538 C C . GLU B 1 51 ? 10.43 -1.917 6.836 1 98.5 51 GLU B C 1
ATOM 1540 O O . GLU B 1 51 ? 10.055 -0.801 7.195 1 98.5 51 GLU B O 1
ATOM 1545 N N . GLY B 1 52 ? 11.461 -2.184 6.074 1 98.5 52 GLY B N 1
ATOM 1546 C CA . GLY B 1 52 ? 12.086 -1.047 5.422 1 98.5 52 GLY B CA 1
ATOM 1547 C C . GLY B 1 52 ? 11.133 -0.25 4.559 1 98.5 52 GLY B C 1
ATOM 1548 O O . GLY B 1 52 ? 11.148 0.983 4.578 1 98.5 52 GLY B O 1
ATOM 1549 N N . GLU B 1 53 ? 10.227 -0.953 3.816 1 98.88 53 GLU B N 1
ATOM 1550 C CA . GLU B 1 53 ? 9.273 -0.271 2.949 1 98.88 53 GLU B CA 1
ATOM 1551 C C . GLU B 1 53 ? 8.258 0.53 3.764 1 98.88 53 GLU B C 1
ATOM 1553 O O . GLU B 1 53 ? 7.762 1.561 3.305 1 98.88 53 GLU B O 1
ATOM 1558 N N . THR B 1 54 ? 7.973 0.086 4.977 1 98.75 54 THR B N 1
ATOM 1559 C CA . THR B 1 54 ? 7.121 0.855 5.879 1 98.75 54 THR B CA 1
ATOM 1560 C C . THR B 1 54 ? 7.75 2.211 6.188 1 98.75 54 THR B C 1
ATOM 1562 O O . THR B 1 54 ? 7.09 3.246 6.086 1 98.75 54 THR B O 1
ATOM 1565 N N . ALA B 1 55 ? 9 2.188 6.535 1 98.75 55 ALA B N 1
ATOM 1566 C CA . ALA B 1 55 ? 9.703 3.428 6.852 1 98.75 55 ALA B CA 1
ATOM 1567 C C . ALA B 1 55 ? 9.734 4.363 5.645 1 98.75 55 ALA B C 1
ATOM 1569 O O . ALA B 1 55 ? 9.602 5.578 5.793 1 98.75 55 ALA B O 1
ATOM 1570 N N . HIS B 1 56 ? 9.914 3.787 4.453 1 98.94 56 HIS B N 1
ATOM 1571 C CA . HIS B 1 56 ? 9.898 4.582 3.232 1 98.94 56 HIS B CA 1
ATOM 1572 C C . HIS B 1 56 ? 8.539 5.242 3.023 1 98.94 56 HIS B C 1
ATOM 1574 O O . HIS B 1 56 ? 8.461 6.441 2.744 1 98.94 56 HIS B O 1
ATOM 1580 N N . ALA B 1 57 ? 7.496 4.477 3.184 1 98.94 57 ALA B N 1
ATOM 1581 C CA . ALA B 1 57 ? 6.145 4.992 3 1 98.94 57 ALA B CA 1
ATOM 1582 C C . ALA B 1 57 ? 5.836 6.098 4.008 1 98.94 57 ALA B C 1
ATOM 1584 O O . ALA B 1 57 ? 5.262 7.129 3.652 1 98.94 57 ALA B O 1
ATOM 1585 N N . PHE B 1 58 ? 6.254 5.91 5.234 1 98.94 58 PHE B N 1
ATOM 1586 C CA . PHE B 1 58 ? 6.004 6.898 6.273 1 98.94 58 PHE B CA 1
ATOM 1587 C C . PHE B 1 58 ? 6.797 8.172 6.008 1 98.94 58 PHE B C 1
ATOM 1589 O O . PHE B 1 58 ? 6.301 9.281 6.234 1 98.94 58 PHE B O 1
ATOM 1596 N N . GLY B 1 59 ? 8.039 7.98 5.543 1 98.88 59 GLY B N 1
ATOM 1597 C CA . GLY B 1 59 ? 8.805 9.156 5.152 1 98.88 59 GLY B CA 1
ATOM 1598 C C . GLY B 1 59 ? 8.141 9.969 4.062 1 98.88 59 GLY B C 1
ATOM 1599 O O . GLY B 1 59 ? 8.125 11.203 4.125 1 98.88 59 GLY B O 1
ATOM 1600 N N . HIS B 1 60 ? 7.578 9.273 3.064 1 98.94 60 HIS B N 1
ATOM 1601 C CA . HIS B 1 60 ? 6.852 9.977 2.012 1 98.94 60 HIS B CA 1
ATOM 1602 C C . HIS B 1 60 ? 5.668 10.75 2.58 1 98.94 60 HIS B C 1
ATOM 1604 O O . HIS B 1 60 ? 5.434 11.898 2.209 1 98.94 60 HIS B O 1
ATOM 1610 N N . LEU B 1 61 ? 4.906 10.148 3.51 1 98.81 61 LEU B N 1
ATOM 1611 C CA . LEU B 1 61 ? 3.752 10.82 4.102 1 98.81 61 LEU B CA 1
ATOM 1612 C C . LEU B 1 61 ? 4.191 12.008 4.953 1 98.81 61 LEU B C 1
ATOM 1614 O O . LEU B 1 61 ? 3.486 13.016 5.027 1 98.81 61 LEU B O 1
ATOM 1618 N N . ASP B 1 62 ? 5.395 11.93 5.555 1 98.56 62 ASP B N 1
ATOM 1619 C CA . ASP B 1 62 ? 5.93 13.062 6.297 1 98.56 62 ASP B CA 1
ATOM 1620 C C . ASP B 1 62 ? 6.188 14.25 5.371 1 98.56 62 ASP B C 1
ATOM 1622 O O . ASP B 1 62 ? 5.824 15.383 5.691 1 98.56 62 ASP B O 1
ATOM 1626 N N . PHE B 1 63 ? 6.781 13.969 4.258 1 98.69 63 PHE B N 1
ATOM 1627 C CA . PHE B 1 63 ? 7.055 15.039 3.309 1 98.69 63 PHE B CA 1
ATOM 1628 C C . PHE B 1 63 ? 5.758 15.617 2.754 1 98.69 63 PHE B C 1
ATOM 1630 O O . PHE B 1 63 ? 5.645 16.828 2.57 1 98.69 63 PHE B O 1
ATOM 1637 N N . ILE B 1 64 ? 4.824 14.766 2.494 1 98.5 64 ILE B N 1
ATOM 1638 C CA . ILE B 1 64 ? 3.531 15.188 1.969 1 98.5 64 ILE B CA 1
ATOM 1639 C C . ILE B 1 64 ? 2.844 16.109 2.971 1 98.5 64 ILE B C 1
ATOM 1641 O O . ILE B 1 64 ? 2.359 17.188 2.604 1 98.5 64 ILE B O 1
ATOM 1645 N N . ARG B 1 65 ? 2.854 15.703 4.176 1 97.44 65 ARG B N 1
ATOM 1646 C CA . ARG B 1 65 ? 2.227 16.484 5.234 1 97.44 65 ARG B CA 1
ATOM 1647 C C . ARG B 1 65 ? 2.957 17.812 5.441 1 97.44 65 ARG B C 1
ATOM 1649 O O . ARG B 1 65 ? 2.328 18.859 5.508 1 97.44 65 ARG B O 1
ATOM 1656 N N . GLN B 1 66 ? 4.25 17.766 5.453 1 96.81 66 GLN B N 1
ATOM 1657 C CA . GLN B 1 66 ? 5.062 18.953 5.715 1 96.81 66 GLN B CA 1
ATOM 1658 C C . GLN B 1 66 ? 5.062 19.891 4.516 1 96.81 66 GLN B C 1
ATOM 1660 O O . GLN B 1 66 ? 5.215 21.109 4.676 1 96.81 66 GLN B O 1
ATOM 1665 N N . GLY B 1 67 ? 4.832 19.359 3.363 1 97.44 67 GLY B N 1
ATOM 1666 C CA . GLY B 1 67 ? 4.891 20.125 2.131 1 97.44 67 GLY B CA 1
ATOM 1667 C C . GLY B 1 67 ? 3.543 20.672 1.709 1 97.44 67 GLY B C 1
ATOM 1668 O O . GLY B 1 67 ? 3.359 21.062 0.553 1 97.44 67 GLY B O 1
ATOM 1669 N N . ASP B 1 68 ? 2.576 20.641 2.623 1 96.56 68 ASP B N 1
ATOM 1670 C CA . ASP B 1 68 ? 1.247 21.203 2.412 1 96.56 68 ASP B CA 1
ATOM 1671 C C . ASP B 1 68 ? 0.514 20.469 1.288 1 96.56 68 ASP B C 1
ATOM 1673 O O . ASP B 1 68 ? -0.175 21.109 0.481 1 96.56 68 ASP B O 1
ATOM 1677 N N . SER B 1 69 ? 0.812 19.266 1.144 1 97.88 69 SER B N 1
ATOM 1678 C CA . SER B 1 69 ? 0.106 18.422 0.18 1 97.88 69 SER B CA 1
ATOM 1679 C C . SER B 1 69 ? -1.072 17.703 0.831 1 97.88 69 SER B C 1
ATOM 1681 O O . SER B 1 69 ? -1.471 18.047 1.947 1 97.88 69 SER B O 1
ATOM 1683 N N . VAL B 1 70 ? -1.696 16.797 0.012 1 98.62 70 VAL B N 1
ATOM 1684 C CA . VAL B 1 70 ? -2.912 16.141 0.463 1 98.62 70 VAL B CA 1
ATOM 1685 C C . VAL B 1 70 ? -2.727 14.617 0.393 1 98.62 70 VAL B C 1
ATOM 1687 O O . VAL B 1 70 ? -1.785 14.133 -0.237 1 98.62 70 VAL B O 1
ATOM 1690 N N . ASP B 1 71 ? -3.596 13.953 1.109 1 98.75 71 ASP B N 1
ATOM 1691 C CA . ASP B 1 71 ? -3.613 12.492 1.151 1 98.75 71 ASP B CA 1
ATOM 1692 C C . ASP B 1 71 ? -3.641 11.906 -0.258 1 98.75 71 ASP B C 1
ATOM 1694 O O . ASP B 1 71 ? -4.551 12.195 -1.039 1 98.75 71 ASP B O 1
ATOM 1698 N N . PRO B 1 72 ? -2.689 11 -0.548 1 98.62 72 PRO B N 1
ATOM 1699 C CA . PRO B 1 72 ? -2.617 10.445 -1.901 1 98.62 72 PRO B CA 1
ATOM 1700 C C . PRO B 1 72 ? -3.834 9.594 -2.256 1 98.62 72 PRO B C 1
ATOM 1702 O O . PRO B 1 72 ? -4.141 9.414 -3.436 1 98.62 72 PRO B O 1
ATOM 1705 N N . ALA B 1 73 ? -4.547 9.125 -1.292 1 98.56 73 ALA B N 1
ATOM 1706 C CA . ALA B 1 73 ? -5.668 8.227 -1.538 1 98.56 73 ALA B CA 1
ATOM 1707 C C . ALA B 1 73 ? -6.973 9 -1.706 1 98.56 73 ALA B C 1
ATOM 1709 O O . ALA B 1 73 ? -7.867 8.578 -2.439 1 98.56 73 ALA B O 1
ATOM 1710 N N . THR B 1 74 ? -7.066 10.203 -1.027 1 98.75 74 THR B N 1
ATOM 1711 C CA . THR B 1 74 ? -8.406 10.781 -0.932 1 98.75 74 THR B CA 1
ATOM 1712 C C . THR B 1 74 ? -8.391 12.242 -1.364 1 98.75 74 THR B C 1
ATOM 1714 O O . THR B 1 74 ? -9.445 12.844 -1.58 1 98.75 74 THR B O 1
ATOM 1717 N N . GLY B 1 75 ? -7.199 12.828 -1.405 1 98.56 75 GLY B N 1
ATOM 1718 C CA . GLY B 1 75 ? -7.102 14.242 -1.732 1 98.56 75 GLY B CA 1
ATOM 1719 C C . GLY B 1 75 ? -7.473 15.148 -0.575 1 98.56 75 GLY B C 1
ATOM 1720 O O . GLY B 1 75 ? -7.559 16.359 -0.739 1 98.56 75 GLY B O 1
ATOM 1721 N N . LYS B 1 76 ? -7.648 14.586 0.591 1 98.69 76 LYS B N 1
ATOM 1722 C CA . LYS B 1 76 ? -7.984 15.367 1.782 1 98.69 76 LYS B CA 1
ATOM 1723 C C . LYS B 1 76 ? -6.73 15.766 2.549 1 98.69 76 LYS B C 1
ATOM 1725 O O . LYS B 1 76 ? -5.703 15.086 2.471 1 98.69 76 LYS B O 1
ATOM 1730 N N . PRO B 1 77 ? -6.82 16.875 3.322 1 98.38 77 PRO B N 1
ATOM 1731 C CA . PRO B 1 77 ? -5.676 17.219 4.168 1 98.38 77 PRO B CA 1
ATOM 1732 C C . PRO B 1 77 ? -5.441 16.203 5.285 1 98.38 77 PRO B C 1
ATOM 1734 O O . PRO B 1 77 ? -6.383 15.539 5.719 1 98.38 77 PRO B O 1
ATOM 1737 N N . ILE B 1 78 ? -4.156 16.156 5.793 1 98.62 78 ILE B N 1
ATOM 1738 C CA . ILE B 1 78 ? -3.83 15.195 6.848 1 98.62 78 ILE B CA 1
ATOM 1739 C C . ILE B 1 78 ? -2.861 15.836 7.84 1 98.62 78 ILE B C 1
ATOM 1741 O O . ILE B 1 78 ? -1.941 15.172 8.328 1 98.62 78 ILE B O 1
ATOM 1745 N N . LYS B 1 79 ? -3.057 17.062 8.148 1 97.75 79 LYS B N 1
ATOM 1746 C CA . LYS B 1 79 ? -2.158 17.781 9.031 1 97.75 79 LYS B CA 1
ATOM 1747 C C . LYS B 1 79 ? -2.484 17.516 10.5 1 97.75 79 LYS B C 1
ATOM 1749 O O . LYS B 1 79 ? -1.596 17.531 11.352 1 97.75 79 LYS B O 1
ATOM 1754 N N . THR B 1 80 ? -3.736 17.359 10.82 1 98.12 80 THR B N 1
ATOM 1755 C CA . THR B 1 80 ? -4.184 17.125 12.188 1 98.12 80 THR B CA 1
ATOM 1756 C C . THR B 1 80 ? -4.844 15.75 12.305 1 98.12 80 THR B C 1
ATOM 1758 O O . THR B 1 80 ? -5.188 15.133 11.297 1 98.12 80 THR B O 1
ATOM 1761 N N . ILE B 1 81 ? -5.02 15.328 13.516 1 98.56 81 ILE B N 1
ATOM 1762 C CA . ILE B 1 81 ? -5.688 14.055 13.75 1 98.56 81 ILE B CA 1
ATOM 1763 C C . ILE B 1 81 ? -7.105 14.102 13.195 1 98.56 81 ILE B C 1
ATOM 1765 O O . ILE B 1 81 ? -7.582 13.125 12.602 1 98.56 81 ILE B O 1
ATOM 1769 N N . GLU B 1 82 ? -7.777 15.227 13.367 1 98.69 82 GLU B N 1
ATOM 1770 C CA . GLU B 1 82 ? -9.125 15.391 12.828 1 98.69 82 GLU B CA 1
ATOM 1771 C C . GLU B 1 82 ? -9.133 15.242 11.312 1 98.69 82 GLU B C 1
ATOM 1773 O O . GLU B 1 82 ? -9.992 14.547 10.758 1 98.69 82 GLU B O 1
ATOM 1778 N N . GLU B 1 83 ? -8.227 15.898 10.672 1 98.81 83 GLU B N 1
ATOM 1779 C CA . GLU B 1 83 ? -8.125 15.82 9.219 1 98.81 83 GLU B CA 1
ATOM 1780 C C . GLU B 1 83 ? -7.816 14.391 8.766 1 98.81 83 GLU B C 1
ATOM 1782 O O . GLU B 1 83 ? -8.336 13.938 7.746 1 98.81 83 GLU B O 1
ATOM 1787 N N . MET B 1 84 ? -6.934 13.711 9.484 1 98.88 84 MET B N 1
ATOM 1788 C CA . MET B 1 84 ? -6.594 12.32 9.18 1 98.88 84 MET B CA 1
ATOM 1789 C C . MET B 1 84 ? -7.824 11.43 9.273 1 98.88 84 MET B C 1
ATOM 1791 O O . MET B 1 84 ? -8.055 10.594 8.391 1 98.88 84 MET B O 1
ATOM 1795 N N . LEU B 1 85 ? -8.625 11.656 10.273 1 98.94 85 LEU B N 1
ATOM 1796 C CA . LEU B 1 85 ? -9.836 10.875 10.445 1 98.94 85 LEU B CA 1
ATOM 1797 C C . LEU B 1 85 ? -10.867 11.227 9.367 1 98.94 85 LEU B C 1
ATOM 1799 O O . LEU B 1 85 ? -11.586 10.352 8.883 1 98.94 85 LEU B O 1
ATOM 1803 N N . GLU B 1 86 ? -10.938 12.477 9.008 1 98.94 86 GLU B N 1
ATOM 1804 C CA . GLU B 1 86 ? -11.82 12.867 7.914 1 98.94 86 GLU B CA 1
ATOM 1805 C C . GLU B 1 86 ? -11.414 12.18 6.609 1 98.94 86 GLU B C 1
ATOM 1807 O O . GLU B 1 86 ? -12.273 11.75 5.84 1 98.94 86 GLU B O 1
ATOM 1812 N N . SER B 1 87 ? -10.164 12.133 6.402 1 98.94 87 SER B N 1
ATOM 1813 C CA . SER B 1 87 ? -9.648 11.438 5.223 1 98.94 87 SER B CA 1
ATOM 1814 C C . SER B 1 87 ? -10 9.953 5.254 1 98.94 87 SER B C 1
ATOM 1816 O O . SER B 1 87 ? -10.398 9.391 4.234 1 98.94 87 SER B O 1
ATOM 1818 N N . ALA B 1 88 ? -9.82 9.359 6.406 1 98.94 88 ALA B N 1
ATOM 1819 C CA . ALA B 1 88 ? -10.148 7.941 6.551 1 98.94 88 ALA B CA 1
ATOM 1820 C C . ALA B 1 88 ? -11.633 7.691 6.273 1 98.94 88 ALA B C 1
ATOM 1822 O O . ALA B 1 88 ? -11.984 6.746 5.566 1 98.94 88 ALA B O 1
ATOM 1823 N N . VAL B 1 89 ? -12.484 8.539 6.824 1 98.94 89 VAL B N 1
ATOM 1824 C CA . VAL B 1 89 ? -13.922 8.414 6.598 1 98.94 89 VAL B CA 1
ATOM 1825 C C . VAL B 1 89 ? -14.227 8.539 5.105 1 98.94 89 VAL B C 1
ATOM 1827 O O . VAL B 1 89 ? -14.992 7.754 4.551 1 98.94 89 VAL B O 1
ATOM 1830 N N . ALA B 1 90 ? -13.656 9.492 4.461 1 98.88 90 ALA B N 1
ATOM 1831 C CA . ALA B 1 90 ? -13.883 9.719 3.037 1 98.88 90 ALA B CA 1
ATOM 1832 C C . ALA B 1 90 ? -13.469 8.508 2.213 1 98.88 90 ALA B C 1
ATOM 1834 O O . ALA B 1 90 ? -14.203 8.078 1.313 1 98.88 90 ALA B O 1
ATOM 1835 N N . GLY B 1 91 ? -12.289 7.961 2.492 1 98.81 91 GLY B N 1
ATOM 1836 C CA . GLY B 1 91 ? -11.805 6.801 1.764 1 98.81 91 GLY B CA 1
ATOM 1837 C C . GLY B 1 91 ? -12.688 5.578 1.934 1 98.81 91 GLY B C 1
ATOM 1838 O O . GLY B 1 91 ? -13.07 4.945 0.949 1 98.81 91 GLY B O 1
ATOM 1839 N N . GLU B 1 92 ? -13.031 5.285 3.189 1 98.94 92 GLU B N 1
ATOM 1840 C CA . GLU B 1 92 ? -13.875 4.125 3.463 1 98.94 92 GLU B CA 1
ATOM 1841 C C . GLU B 1 92 ? -15.258 4.293 2.836 1 98.94 92 GLU B C 1
ATOM 1843 O O . GLU B 1 92 ? -15.844 3.322 2.35 1 98.94 92 GLU B O 1
ATOM 1848 N N . THR B 1 93 ? -15.758 5.496 2.891 1 98.88 93 THR B N 1
ATOM 1849 C CA . THR B 1 93 ? -17.078 5.773 2.34 1 98.88 93 THR B CA 1
ATOM 1850 C C . THR B 1 93 ? -17.094 5.551 0.829 1 98.88 93 THR B C 1
ATOM 1852 O O . THR B 1 93 ? -18.016 4.926 0.297 1 98.88 93 THR B O 1
ATOM 1855 N N . TYR B 1 94 ? -16.125 6.07 0.177 1 98.88 94 TYR B N 1
ATOM 1856 C CA . TYR B 1 94 ? -16.016 5.852 -1.262 1 98.88 94 TYR B CA 1
ATOM 1857 C C . TYR B 1 94 ? -15.961 4.363 -1.585 1 98.88 94 TYR B C 1
ATOM 1859 O O . TYR B 1 94 ? -16.625 3.9 -2.521 1 98.88 94 TYR B O 1
ATOM 1867 N N . GLU B 1 95 ? -15.211 3.574 -0.809 1 98.81 95 GLU B N 1
ATOM 1868 C CA . GLU B 1 95 ? -15.016 2.152 -1.08 1 98.81 95 GLU B CA 1
ATOM 1869 C C . GLU B 1 95 ? -16.328 1.382 -0.935 1 98.81 95 GLU B C 1
ATOM 1871 O O . GLU B 1 95 ? -16.641 0.516 -1.755 1 98.81 95 GLU B O 1
ATOM 1876 N N . PHE B 1 96 ? -17.141 1.683 0.069 1 98.81 96 PHE B N 1
ATOM 1877 C CA . PHE B 1 96 ? -18.297 0.819 0.3 1 98.81 96 PHE B CA 1
ATOM 1878 C C . PHE B 1 96 ? -19.5 1.318 -0.475 1 98.81 96 PHE B C 1
ATOM 1880 O O . PHE B 1 96 ? -20.469 0.57 -0.688 1 98.81 96 PHE B O 1
ATOM 1887 N N . THR B 1 97 ? -19.469 2.635 -0.958 1 98.88 97 THR B N 1
ATOM 1888 C CA . THR B 1 97 ? -20.656 3.145 -1.643 1 98.88 97 THR B CA 1
ATOM 1889 C C . THR B 1 97 ? -20.469 3.072 -3.156 1 98.88 97 THR B C 1
ATOM 1891 O O . THR B 1 97 ? -21.453 2.988 -3.898 1 98.88 97 THR B O 1
ATOM 1894 N N . GLN B 1 98 ? -19.219 3.131 -3.6 1 98.88 98 GLN B N 1
ATOM 1895 C CA . GLN B 1 98 ? -19 3.254 -5.039 1 98.88 98 GLN B CA 1
ATOM 1896 C C . GLN B 1 98 ? -18.031 2.186 -5.539 1 98.88 98 GLN B C 1
ATOM 1898 O O . GLN B 1 98 ? -18.375 1.387 -6.41 1 98.88 98 GLN B O 1
ATOM 1903 N N . MET B 1 99 ? -16.844 2.098 -5.008 1 98.81 99 MET B N 1
ATOM 1904 C CA . MET B 1 99 ? -15.766 1.304 -5.578 1 98.81 99 MET B CA 1
ATOM 1905 C C . MET B 1 99 ? -16.109 -0.182 -5.559 1 98.81 99 MET B C 1
ATOM 1907 O O . MET B 1 99 ? -16.25 -0.805 -6.613 1 98.81 99 MET B O 1
ATOM 1911 N N . TYR B 1 100 ? -16.312 -0.74 -4.387 1 98.94 100 TYR B N 1
ATOM 1912 C CA . TYR B 1 100 ? -16.469 -2.189 -4.305 1 98.94 100 TYR B CA 1
ATOM 1913 C C . TYR B 1 100 ? -17.828 -2.625 -4.844 1 98.94 100 TYR B C 1
ATOM 1915 O O . TYR B 1 100 ? -17.938 -3.678 -5.477 1 98.94 100 TYR B O 1
ATOM 1923 N N . PRO B 1 101 ? -18.953 -1.832 -4.59 1 98.94 101 PRO B N 1
ATOM 1924 C CA . PRO B 1 101 ? -20.188 -2.197 -5.297 1 98.94 101 PRO B CA 1
ATOM 1925 C C . PRO B 1 101 ? -20.016 -2.182 -6.816 1 98.94 101 PRO B C 1
ATOM 1927 O O . PRO B 1 101 ? -20.547 -3.059 -7.508 1 98.94 101 PRO B O 1
ATOM 1930 N N . GLY B 1 102 ? -19.297 -1.221 -7.363 1 98.94 102 GLY B N 1
ATOM 1931 C CA . GLY B 1 102 ? -19.016 -1.198 -8.789 1 98.94 102 GLY B CA 1
ATOM 1932 C C . GLY B 1 102 ? -18.172 -2.373 -9.25 1 98.94 102 GLY B C 1
ATOM 1933 O O . GLY B 1 102 ? -18.438 -2.967 -10.289 1 98.94 102 GLY B O 1
ATOM 1934 N N . PHE B 1 103 ? -17.141 -2.727 -8.445 1 98.94 103 PHE B N 1
ATOM 1935 C CA . PHE B 1 103 ? -16.312 -3.883 -8.75 1 98.94 103 PHE B CA 1
ATOM 1936 C C . PHE B 1 103 ? -17.141 -5.16 -8.781 1 98.94 103 PHE B C 1
ATOM 1938 O O . PHE B 1 103 ? -16.969 -6 -9.664 1 98.94 103 PHE B O 1
ATOM 1945 N N . ALA B 1 104 ? -18.031 -5.289 -7.773 1 98.94 104 ALA B N 1
ATOM 1946 C CA . ALA B 1 104 ? -18.875 -6.477 -7.68 1 98.94 104 ALA B CA 1
ATOM 1947 C C . ALA B 1 104 ? -19.797 -6.598 -8.898 1 98.94 104 ALA B C 1
ATOM 1949 O O . ALA B 1 104 ? -19.953 -7.684 -9.461 1 98.94 104 ALA B O 1
ATOM 1950 N N . LYS B 1 105 ? -20.391 -5.508 -9.266 1 98.94 105 LYS B N 1
ATOM 1951 C CA . LYS B 1 105 ? -21.266 -5.496 -10.43 1 98.94 105 LYS B CA 1
ATOM 1952 C C . LYS B 1 105 ? -20.531 -5.945 -11.688 1 98.94 105 LYS B C 1
ATOM 1954 O O . LYS B 1 105 ? -21.016 -6.789 -12.438 1 98.94 105 LYS B O 1
ATOM 1959 N N . THR B 1 106 ? -19.359 -5.379 -11.922 1 98.94 106 THR B N 1
ATOM 1960 C CA . THR B 1 106 ? -18.531 -5.723 -13.078 1 98.94 106 THR B CA 1
ATOM 1961 C C . THR B 1 106 ? -18.172 -7.207 -13.055 1 98.94 106 THR B C 1
ATOM 1963 O O . THR B 1 106 ? -18.25 -7.879 -14.086 1 98.94 106 THR B O 1
ATOM 1966 N N . ALA B 1 107 ? -17.781 -7.699 -11.898 1 98.81 107 ALA B N 1
ATOM 1967 C CA . ALA B 1 107 ? -17.391 -9.102 -11.766 1 98.81 107 ALA B CA 1
ATOM 1968 C C . ALA B 1 107 ? -18.547 -10.031 -12.102 1 98.81 107 ALA B C 1
ATOM 1970 O O . ALA B 1 107 ? -18.359 -11.039 -12.781 1 98.81 107 ALA B O 1
ATOM 1971 N N . ARG B 1 108 ? -19.75 -9.656 -11.664 1 98.69 108 ARG B N 1
ATOM 1972 C CA . ARG B 1 108 ? -20.922 -10.453 -11.977 1 98.69 108 ARG B CA 1
ATOM 1973 C C . ARG B 1 108 ? -21.219 -10.438 -13.477 1 98.69 108 ARG B C 1
ATOM 1975 O O . ARG B 1 108 ? -21.516 -11.477 -14.062 1 98.69 108 ARG B O 1
ATOM 1982 N N . GLU B 1 109 ? -21.109 -9.297 -14.047 1 98.75 109 GLU B N 1
ATOM 1983 C CA . GLU B 1 109 ? -21.359 -9.141 -15.477 1 98.75 109 GLU B CA 1
ATOM 1984 C C . GLU B 1 109 ? -20.375 -9.969 -16.312 1 98.75 109 GLU B C 1
ATOM 1986 O O . GLU B 1 109 ? -20.734 -10.492 -17.359 1 98.75 109 GLU B O 1
ATOM 1991 N N . GLU B 1 110 ? -19.156 -10.086 -15.773 1 98.69 110 GLU B N 1
ATOM 1992 C CA . GLU B 1 110 ? -18.109 -10.797 -16.5 1 98.69 110 GLU B CA 1
ATOM 1993 C C . GLU B 1 110 ? -18.062 -12.273 -16.109 1 98.69 110 GLU B C 1
ATOM 1995 O O . GLU B 1 110 ? -17.219 -13.023 -16.609 1 98.69 110 GLU B O 1
ATOM 2000 N N . GLY B 1 111 ? -18.953 -12.688 -15.219 1 98.12 111 GLY B N 1
ATOM 2001 C CA . GLY B 1 111 ? -19.109 -14.094 -14.891 1 98.12 111 GLY B CA 1
ATOM 2002 C C . GLY B 1 111 ? -18.172 -14.57 -13.797 1 98.12 111 GLY B C 1
ATOM 2003 O O . GLY B 1 111 ? -17.906 -15.766 -13.68 1 98.12 111 GLY B O 1
ATOM 2004 N N . PHE B 1 112 ? -17.609 -13.656 -13.031 1 98.5 112 PHE B N 1
ATOM 2005 C CA . PHE B 1 112 ? -16.75 -14 -11.898 1 98.5 112 PHE B CA 1
ATOM 2006 C C . PHE B 1 112 ? -17.516 -13.898 -10.586 1 98.5 112 PHE B C 1
ATOM 2008 O O . PHE B 1 112 ? -17.281 -13 -9.789 1 98.5 112 PHE B O 1
ATOM 2015 N N . ASP B 1 113 ? -18.297 -14.883 -10.242 1 98.25 113 ASP B N 1
ATOM 2016 C CA . ASP B 1 113 ? -19.219 -14.82 -9.117 1 98.25 113 ASP B CA 1
ATOM 2017 C C . ASP B 1 113 ? -18.469 -14.789 -7.789 1 98.25 113 ASP B C 1
ATOM 2019 O O . ASP B 1 113 ? -18.859 -14.07 -6.867 1 98.25 113 ASP B O 1
ATOM 2023 N N . GLU B 1 114 ? -17.469 -15.594 -7.641 1 98.5 114 GLU B N 1
ATOM 2024 C CA . GLU B 1 114 ? -16.688 -15.594 -6.402 1 98.5 114 GLU B CA 1
ATOM 2025 C C . GLU B 1 114 ? -16.031 -14.234 -6.164 1 98.5 114 GLU B C 1
ATOM 2027 O O . GLU B 1 114 ? -15.969 -13.766 -5.027 1 98.5 114 GLU B O 1
ATOM 2032 N N . ALA B 1 115 ? -15.539 -13.664 -7.207 1 98.69 115 ALA B N 1
ATOM 2033 C CA . ALA B 1 115 ? -14.961 -12.328 -7.102 1 98.69 115 ALA B CA 1
ATOM 2034 C C . ALA B 1 115 ? -16.016 -11.305 -6.676 1 98.69 115 ALA B C 1
ATOM 2036 O O . ALA B 1 115 ? -15.75 -10.445 -5.832 1 98.69 115 ALA B O 1
ATOM 2037 N N . ALA B 1 116 ? -17.172 -11.398 -7.297 1 98.81 116 ALA B N 1
ATOM 2038 C CA . ALA B 1 116 ? -18.266 -10.5 -6.938 1 98.81 116 ALA B CA 1
ATOM 2039 C C . ALA B 1 116 ? -18.609 -10.609 -5.453 1 98.81 116 ALA B C 1
ATOM 2041 O O . ALA B 1 116 ? -18.781 -9.594 -4.773 1 98.81 116 ALA B O 1
ATOM 2042 N N . GLU B 1 117 ? -18.688 -11.797 -4.977 1 98.81 117 GLU B N 1
ATOM 2043 C CA . GLU B 1 117 ? -18.984 -12.023 -3.564 1 98.81 117 GLU B CA 1
ATOM 2044 C C . GLU B 1 117 ? -17.875 -11.445 -2.674 1 98.81 117 GLU B C 1
ATOM 2046 O O . GLU B 1 117 ? -18.172 -10.898 -1.608 1 98.81 117 GLU B O 1
ATOM 2051 N N . TRP B 1 118 ? -16.656 -11.586 -3.074 1 98.88 118 TRP B N 1
ATOM 2052 C CA . TRP B 1 118 ? -15.523 -11.016 -2.352 1 98.88 118 TRP B CA 1
ATOM 2053 C C . TRP B 1 118 ? -15.656 -9.5 -2.256 1 98.88 118 TRP B C 1
ATOM 2055 O O . TRP B 1 118 ? -15.547 -8.93 -1.167 1 98.88 118 TRP B O 1
ATOM 2065 N N . PHE B 1 119 ? -15.953 -8.852 -3.377 1 98.94 119 PHE B N 1
ATOM 2066 C CA . PHE B 1 119 ? -16.078 -7.398 -3.387 1 98.94 119 PHE B CA 1
ATOM 2067 C C . PHE B 1 119 ? -17.25 -6.953 -2.521 1 98.94 119 PHE B C 1
ATOM 2069 O O . PHE B 1 119 ? -17.172 -5.918 -1.854 1 98.94 119 PHE B O 1
ATOM 2076 N N . GLU B 1 120 ? -18.297 -7.723 -2.557 1 98.88 120 GLU B N 1
ATOM 2077 C CA . GLU B 1 120 ? -19.453 -7.402 -1.711 1 98.88 120 GLU B CA 1
ATOM 2078 C C . GLU B 1 120 ? -19.094 -7.535 -0.232 1 98.88 12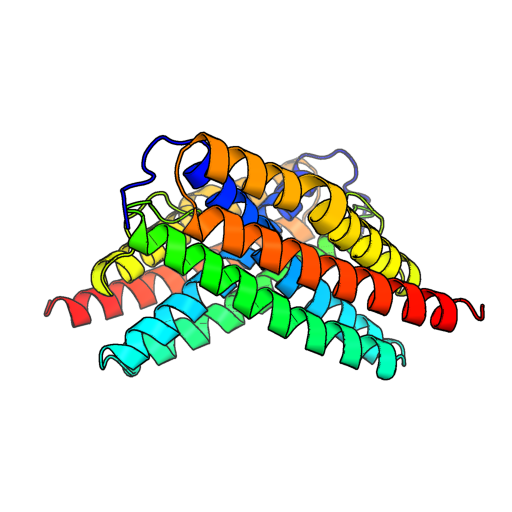0 GLU B C 1
ATOM 2080 O O . GLU B 1 120 ? -19.547 -6.734 0.592 1 98.88 120 GLU B O 1
ATOM 2085 N N . THR B 1 121 ? -18.375 -8.562 0.095 1 98.88 121 THR B N 1
ATOM 2086 C CA . THR B 1 121 ? -17.906 -8.734 1.463 1 98.88 121 THR B CA 1
ATOM 2087 C C . THR B 1 121 ? -17.062 -7.543 1.899 1 98.88 121 THR B C 1
ATOM 2089 O O . THR B 1 121 ? -17.203 -7.047 3.018 1 98.88 121 THR B O 1
ATOM 2092 N N . LEU B 1 122 ? -16.219 -7.051 1.019 1 98.94 122 LEU B N 1
ATOM 2093 C CA . LEU B 1 122 ? -15.383 -5.902 1.348 1 98.94 122 LEU B CA 1
ATOM 2094 C C . LEU B 1 122 ? -16.219 -4.641 1.512 1 98.94 122 LEU B C 1
ATOM 2096 O O . LEU B 1 122 ? -15.93 -3.799 2.363 1 98.94 122 LEU B O 1
ATOM 2100 N N . ALA B 1 123 ? -17.234 -4.496 0.655 1 98.88 123 ALA B N 1
ATOM 2101 C CA . ALA B 1 123 ? -18.125 -3.34 0.798 1 98.88 123 ALA B CA 1
ATOM 2102 C C . ALA B 1 123 ? -18.734 -3.281 2.195 1 98.88 123 ALA B C 1
ATOM 2104 O O . ALA B 1 123 ? -18.812 -2.211 2.801 1 98.88 123 ALA B O 1
ATOM 2105 N N . ARG B 1 124 ? -19.109 -4.426 2.715 1 98.81 124 ARG B N 1
ATOM 2106 C CA . ARG B 1 124 ? -19.672 -4.48 4.059 1 98.81 124 ARG B CA 1
ATOM 2107 C C . ARG B 1 124 ? -18.625 -4.129 5.109 1 98.81 124 ARG B C 1
ATOM 2109 O O . ARG B 1 124 ? -18.922 -3.385 6.051 1 98.81 124 ARG B O 1
ATOM 2116 N N . ALA B 1 125 ? -17.453 -4.688 4.977 1 98.81 125 ALA B N 1
ATOM 2117 C CA . ALA B 1 125 ? -16.375 -4.398 5.914 1 98.81 125 ALA B CA 1
ATOM 2118 C C . ALA B 1 125 ? -16.031 -2.91 5.926 1 98.81 125 ALA B C 1
ATOM 2120 O O . ALA B 1 125 ? -15.859 -2.314 6.992 1 98.81 125 ALA B O 1
ATOM 2121 N N . GLU B 1 126 ? -15.977 -2.293 4.699 1 98.88 126 GLU B N 1
ATOM 2122 C CA . GLU B 1 126 ? -15.586 -0.889 4.598 1 98.88 126 GLU B CA 1
ATOM 2123 C C . GLU B 1 126 ? -16.656 0.024 5.184 1 98.88 126 GLU B C 1
ATOM 2125 O O . GLU B 1 126 ? -16.359 1.092 5.715 1 98.88 126 GLU B O 1
ATOM 2130 N N . LYS B 1 127 ? -17.906 -0.369 5.078 1 98.88 127 LYS B N 1
ATOM 2131 C CA . LYS B 1 127 ? -18.969 0.373 5.746 1 98.88 127 LYS B CA 1
ATOM 2132 C C . LYS B 1 127 ? -18.766 0.388 7.258 1 98.88 127 LYS B C 1
ATOM 2134 O O . LYS B 1 127 ? -18.922 1.43 7.898 1 98.88 127 LYS B O 1
ATOM 2139 N N . SER B 1 128 ? -18.469 -0.768 7.758 1 98.88 128 SER B N 1
ATOM 2140 C CA . SER B 1 128 ? -18.188 -0.863 9.188 1 98.88 128 SER B CA 1
ATOM 2141 C C . SER B 1 128 ? -17 0.023 9.578 1 98.88 128 SER B C 1
ATOM 2143 O O . S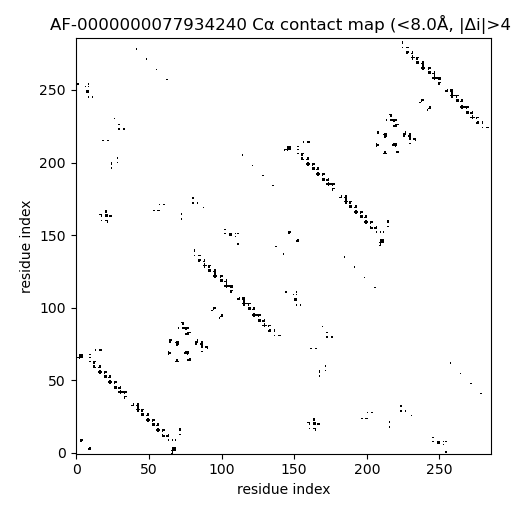ER B 1 128 ? -17.047 0.701 10.609 1 98.88 128 SER B O 1
ATOM 2145 N N . HIS B 1 129 ? -15.922 0.067 8.82 1 98.94 129 HIS B N 1
ATOM 2146 C CA . HIS B 1 129 ? -14.773 0.93 9.07 1 98.94 129 HIS B CA 1
ATOM 2147 C C . HIS B 1 129 ? -15.18 2.398 9.086 1 98.94 129 HIS B C 1
ATOM 2149 O O . HIS B 1 129 ? -14.766 3.15 9.977 1 98.94 129 HIS B O 1
ATOM 2155 N N . ALA B 1 130 ? -15.984 2.754 8.07 1 98.88 130 ALA B N 1
ATOM 2156 C CA . ALA B 1 130 ? -16.422 4.141 7.965 1 98.88 130 ALA B CA 1
ATOM 2157 C C . ALA B 1 130 ? -17.219 4.566 9.203 1 98.88 130 ALA B C 1
ATOM 2159 O O . ALA B 1 130 ? -17.031 5.676 9.703 1 98.88 130 ALA B O 1
ATOM 2160 N N . GLU B 1 131 ? -18.078 3.682 9.648 1 98.88 131 GLU B N 1
ATOM 2161 C CA . GLU B 1 131 ? -18.891 3.971 10.828 1 98.88 131 GLU B CA 1
ATOM 2162 C C . GLU B 1 131 ? -18.016 4.152 12.062 1 98.88 131 GLU B C 1
ATOM 2164 O O . GLU B 1 131 ? -18.219 5.074 12.852 1 98.88 131 GLU B O 1
ATOM 2169 N N . LYS B 1 132 ? -17.062 3.299 12.234 1 98.94 132 LYS B N 1
ATOM 2170 C CA . LYS B 1 132 ? -16.156 3.383 13.383 1 98.94 132 LYS B CA 1
ATOM 2171 C C . LYS B 1 132 ? -15.32 4.66 13.328 1 98.94 132 LYS B C 1
ATOM 2173 O O . LYS B 1 132 ? -15.164 5.344 14.344 1 98.94 132 LYS B O 1
ATOM 2178 N N . PHE B 1 133 ? -14.805 5.035 12.164 1 98.94 133 PHE B N 1
ATOM 2179 C CA . PHE B 1 133 ? -14.023 6.258 12.023 1 98.94 133 PHE B CA 1
ATOM 2180 C C . PHE B 1 133 ? -14.898 7.488 12.258 1 98.94 133 PHE B C 1
ATOM 2182 O O . PHE B 1 133 ? -14.453 8.461 12.867 1 98.94 133 PHE B O 1
ATOM 2189 N N . THR B 1 134 ? -16.109 7.41 11.719 1 98.88 134 THR B N 1
ATOM 2190 C CA . THR B 1 134 ? -17.031 8.523 11.922 1 98.88 134 THR B CA 1
ATOM 2191 C C . THR B 1 134 ? -17.312 8.742 13.406 1 98.88 134 THR B C 1
ATOM 2193 O O . THR B 1 134 ? -17.297 9.875 13.883 1 98.88 134 THR B O 1
ATOM 2196 N N . ASN B 1 135 ? -17.562 7.66 14.102 1 98.81 135 ASN B N 1
ATOM 2197 C CA . ASN B 1 135 ? -17.875 7.75 15.531 1 98.81 135 ASN B CA 1
ATOM 2198 C C . ASN B 1 135 ? -16.703 8.312 16.328 1 98.81 135 ASN B C 1
ATOM 2200 O O . ASN B 1 135 ? -16.891 9.172 17.188 1 98.81 135 ASN B O 1
ATOM 2204 N N . ILE B 1 136 ? -15.547 7.875 16.094 1 98.81 136 ILE B N 1
ATOM 2205 C CA . ILE B 1 136 ? -14.398 8.328 16.875 1 98.81 136 ILE B CA 1
ATOM 2206 C C . ILE B 1 136 ? -14.078 9.773 16.5 1 98.81 136 ILE B C 1
ATOM 2208 O O . ILE B 1 136 ? -13.625 10.555 17.344 1 98.81 136 ILE B O 1
ATOM 2212 N N . LEU B 1 137 ? -14.258 10.133 15.203 1 98.75 137 LEU B N 1
ATOM 2213 C CA . LEU B 1 137 ? -14.078 11.523 14.781 1 98.75 137 LEU B CA 1
ATOM 2214 C C . LEU B 1 137 ? -15 12.453 15.562 1 98.75 137 LEU B C 1
ATOM 2216 O O . LEU B 1 137 ? -14.586 13.531 15.992 1 98.75 137 LEU B O 1
ATOM 2220 N N . LYS B 1 138 ? -16.266 12.023 15.766 1 98.44 138 LYS B N 1
ATOM 2221 C CA . LYS B 1 138 ? -17.203 12.805 16.578 1 98.44 138 LYS B CA 1
ATOM 2222 C C . LYS B 1 138 ? -16.688 12.992 18 1 98.44 138 LYS B C 1
ATOM 2224 O O . LYS B 1 138 ? -16.812 14.078 18.562 1 98.44 138 LYS B O 1
ATOM 2229 N N . GLN B 1 139 ? -16.172 11.93 18.484 1 97.31 139 GLN B N 1
ATOM 2230 C CA . GLN B 1 139 ? -15.617 11.992 19.828 1 97.31 139 GLN B CA 1
ATOM 2231 C C . GLN B 1 139 ? -14.461 12.984 19.906 1 97.31 139 GLN B C 1
ATOM 2233 O O . GLN B 1 139 ? -14.383 13.773 20.859 1 97.31 139 GLN B O 1
ATOM 2238 N N . VAL B 1 140 ? -13.57 12.969 18.938 1 97.75 140 VAL B N 1
ATOM 2239 C CA . VAL B 1 140 ? -12.414 13.852 18.906 1 97.75 140 VAL B CA 1
ATOM 2240 C C . VAL B 1 140 ? -12.867 15.305 18.797 1 97.75 140 VAL B C 1
ATOM 2242 O O . VAL B 1 140 ? -12.242 16.203 19.359 1 97.75 140 VAL B O 1
ATOM 2245 N N . ARG B 1 141 ? -14.016 15.492 18.156 1 97.38 141 ARG B N 1
ATOM 2246 C CA . ARG B 1 141 ? -14.562 16.828 17.953 1 97.38 141 ARG B CA 1
ATOM 2247 C C . ARG B 1 141 ? -15.398 17.266 19.156 1 97.38 141 ARG B C 1
ATOM 2249 O O . ARG B 1 141 ? -15.82 18.422 19.234 1 97.38 141 ARG B O 1
ATOM 2256 N N . GLY B 1 142 ? -15.586 16.391 20.031 1 95.06 142 GLY B N 1
ATOM 2257 C CA . GLY B 1 142 ? -16.422 16.719 21.172 1 95.06 142 GLY B CA 1
ATOM 2258 C C . GLY B 1 142 ? -17.906 16.75 20.844 1 95.06 142 GLY B C 1
ATOM 2259 O O . GLY B 1 142 ? -18.656 17.547 21.391 1 95.06 142 GLY B O 1
ATOM 2260 N N . GLU B 1 143 ? -18.188 16.062 19.906 1 91.19 143 GLU B N 1
ATOM 2261 C CA . GLU B 1 143 ? -19.578 15.984 19.5 1 91.19 143 GLU B CA 1
ATOM 2262 C C . GLU B 1 143 ? -20.25 14.734 20.062 1 91.19 143 GLU B C 1
ATOM 2264 O O . GLU B 1 143 ? -19.578 13.734 20.344 1 91.19 143 GLU B O 1
#

pLDDT: mean 98.39, std 1.91, range [79.06, 98.94]

Organism: NCBI:txid1294262

Radius of gyration: 19.02 Å; Cα contacts (8 Å, |Δi|>4): 399; chains: 2; bounding box: 44×49×43 Å

InterPro domains:
  IPR003251 Rubrerythrin, diiron-binding domain [PF02915] (12-136)
  IPR003251 Rubrerythrin, diiron-binding domain [cd01041] (8-140)
  IPR009040 Ferritin-like diiron doma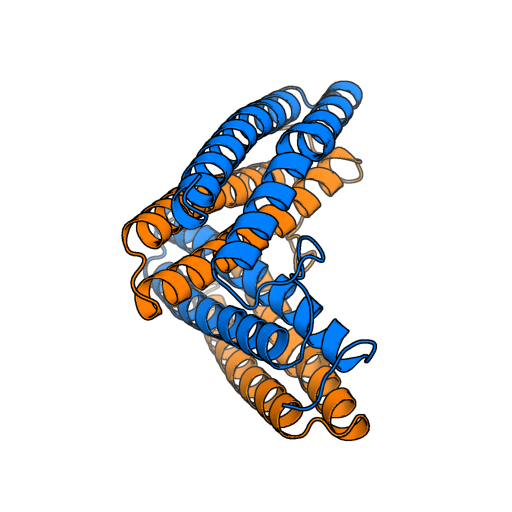in [PS50905] (3-143)
  IPR009078 Ferritin-like superfamily [SSF47240] (4-141)
  IPR012347 Ferritin-like [G3DSA:1.20.1260.10] (1-141)
  IPR052753 Rubrerythrin-2/Nigerythrin [PTHR33746] (7-141)

Secondary structure (DSSP, 8-state):
----TTSHHHHHHHHHHHHHHHHHHHHHHHHHHHHHHT-HHHHHHHHHHHHHHHHHHHHHHHHHHHTT---TTT----SSHHHHHHHHHHHHHHIIIIIHHHHHHHHHHTT-HHHHHHHHHHHHHHHHHHHHHHHHHHHHHT-/----TTSHHHHHHHHHHHHHHHHHHHHHHHHHHHHHHT-HHHHHHHHHHHHHHHHHHHHHHHHHHHTT---TTT----SSHHHHHHHHHHHHHHIIIIIHHHHHHHHHHTT-HHHHHHHHHHHHHHHHHHHHHHHHHHHHHT-

Sequence (286 aa):
MKSMKGTQTEKNFKEGFIGESMANRRYLYFAKRADEEGYPEVAGLLRSISEGETAHAFGHLDFIRQGDSVDPATGKPIKTIEEMLESAVAGETYEFTQMYPGFAKTAREEGFDEAAEWFETLARAEKSHAEKFTNILKQVRGEMKSMKGTQTEKNFKEGFIGESMANRRYLYFAKRADEEGYPEVAGLLRSISEGETAHAFGHLDFIRQGDSVDPATGKPIKTIEEMLESAVAGETYEFTQMYPGFAKTAREEGFDEAAEWFETLARAEKSHAEKFTNILKQVRGE